Protein 1UI0 (pdb70)

Foldseek 3Di:
DLVVLLVVQQPDPQDPLVVPAQTFQQKAADLQAQEEEEEFEDDDVCSVPSHPLPPPLSVVVCVLCVLLVHDRRRYIYYYLAGGQDPPNDGDDPVRSVRRCVSHVVVSCVRNVHQEYEYEDQVSVCVQVVHRDDLVVQALDWDDHPNHIYHYAYRSVVCVVFVDPDPPGSVNSSSVSSNVVSVVSVVDDDDDD

Radius of gyration: 15.54 Å; Cα contacts (8 Å, |Δi|>4): 348; chains: 1; bounding box: 42×43×30 Å

CATH classification: 3.40.470.10

GO terms:
  GO:0051539 4 iron, 4 sulfur cluster binding (F, IDA)
  GO:0004844 uracil DNA N-glycosylase activity (F, IDA)
  GO:0006281 DNA repair (P, IDA)
  GO:0004844 uracil DNA N-glycosylase activity (F, EXP)

Secondary structure (DSSP, 8-state):
-HHHHHHHHTT--SSGGGTT-SS----EE-TT-SEEEEES---HHHHHHS-SS-SHHHHHHHHHHHHHT--GGGSEEEES-SS--GGGPPPPHHHHHHHIIIIIHHHHHHH--SEEEEBSHHHHHHHHTS---HHHHTT--EEETTEEE--B--HHHHHHS---STT-HHHHHHHHHHHHHHHHHHPPPP--

B-factor: mean 11.17, std 7.44, range [2.51, 40.13]

Sequence (192 aa):
TLELLQAQAQNCTACRLMEGRTRVVFGEGNPDAKLMIVGEGPGEEEDKTGRPFVGKAGQLLNRILEAAGIPREEVYITNIVKCRPPQNRAPLPDEAKICTDKWLLKQIELIAPQIIVPLGAVAAEFFLGEKVSITKVRGKWYEWHGIKVFPMFHPAYLLRNPSRAPGSPKHLTWLDIQEVKRALDALPPKER

Solvent-accessible surface area: 9704 Å² total; per-residue (Å²): 120,22,119,103,16,56,53,88,0,60,120,20,92,42,27,112,6,65,137,66,51,96,109,5,0,4,8,46,38,46,84,58,0,66,2,0,2,0,0,45,22,4,19,113,68,14,12,127,50,16,111,0,12,22,15,169,21,0,93,16,4,45,168,18,2,132,58,13,42,3,48,42,126,102,3,3,1,0,3,1,1,3,12,47,3,80,162,82,74,46,13,75,115,61,0,19,134,63,13,2,64,89,14,0,68,94,0,8,138,85,0,51,5,32,0,0,3,0,4,8,42,40,0,0,76,55,3,31,69,116,169,31,53,29,74,153,14,32,24,98,90,76,129,31,145,65,24,102,0,2,0,3,8,35,1,26,63,2,71,165,60,71,57,203,54,126,43,9,20,57,72,44,3,103,86,5,4,80,50,0,58,131,9,29,100,73,27,81,118,22,182,213

Organism: Thermus thermophilus (strain ATCC 27634 / DSM 579 / HB8) (NCBI:txid300852)

InterPro domains:
  IPR005122 Uracil-DNA glycosylase-like [PF03167] (27-177)
  IPR005122 Uracil-DNA glycosylase-like [SM00986] (27-179)
  IPR005273 Uracil-DNA glycosylase family 4 [TIGR00758] (13-167)
  IPR036895 Uracil-DNA glycosylase-like domain superfamily [G3DSA:3.40.470.10] (1-205)
  IPR036895 Uracil-DNA glycosylase-like domain superfamily [SSF52141] (3-186)
  IPR051536 Uracil-DNA glycosylase family, Type-4/5 [PTHR33693] (2-186)

Structure (mmCIF, N/CA/C/O backbone):
data_1UI0
#
_entry.id   1UI0
#
_cell.length_a   45.429
_cell.length_b   59.512
_cell.length_c   80.971
_cell.angle_alpha   90.00
_cell.angle_beta   90.00
_cell.angle_gamma   90.00
#
_symmetry.space_group_name_H-M   'P 21 21 21'
#
loop_
_entity.id
_entity.type
_entity.pdbx_description
1 polymer 'Uracil-DNA Glycosylase'
2 non-polymer 'SULFATE ION'
3 non-polymer 'IRON/SULFUR CLUSTER'
4 non-polymer URACIL
5 water water
#
loop_
_atom_site.group_PDB
_atom_site.id
_atom_site.type_symbol
_atom_site.label_atom_id
_atom_site.label_alt_id
_atom_site.label_comp_id
_atom_site.label_asym_id
_atom_site.label_entity_id
_atom_site.label_seq_id
_atom_site.pdbx_PDB_ins_code
_atom_site.Cartn_x
_atom_site.Cartn_y
_atom_site.Cartn_z
_atom_site.occupancy
_atom_site.B_iso_or_equiv
_atom_site.auth_seq_id
_atom_site.auth_comp_id
_atom_site.auth_asym_id
_atom_site.auth_atom_id
_atom_site.pdbx_PDB_model_num
ATOM 1 N N . THR A 1 2 ? 12.122 -12.506 18.768 1.00 15.71 2 THR A N 1
ATOM 2 C CA . THR A 1 2 ? 11.712 -11.193 19.347 1.00 14.05 2 THR A CA 1
ATOM 3 C C . THR A 1 2 ? 12.666 -10.095 18.894 1.00 13.36 2 THR A C 1
ATOM 4 O O . THR A 1 2 ? 13.762 -10.375 18.404 1.00 12.68 2 THR A O 1
ATOM 8 N N . LEU A 1 3 ? 12.252 -8.846 19.085 1.00 12.61 3 LEU A N 1
ATOM 9 C CA . LEU A 1 3 ? 13.076 -7.707 18.705 1.00 10.60 3 LEU A CA 1
ATOM 10 C C . LEU A 1 3 ? 14.337 -7.658 19.565 1.00 9.97 3 LEU A C 1
ATOM 11 O O . LEU A 1 3 ? 15.413 -7.319 19.075 1.00 8.79 3 LEU A O 1
ATOM 16 N N . GLU A 1 4 ? 14.208 -8.029 20.839 1.00 9.19 4 GLU A N 1
ATOM 17 C CA . GLU A 1 4 ? 15.353 -8.026 21.745 1.00 9.21 4 GLU A CA 1
ATOM 18 C C . GLU A 1 4 ? 16.397 -9.074 21.371 1.00 7.36 4 GLU A C 1
ATOM 19 O O . GLU A 1 4 ? 17.594 -8.824 21.495 1.00 6.68 4 GLU A O 1
ATOM 25 N N . LEU A 1 5 ? 15.953 -10.241 20.903 1.00 6.87 5 LEU A N 1
ATOM 26 C CA . LEU A 1 5 ? 16.900 -11.273 20.490 1.00 7.13 5 LEU A CA 1
ATOM 27 C C . LEU A 1 5 ? 17.586 -10.815 19.206 1.00 6.49 5 LEU A C 1
ATOM 28 O O . LEU A 1 5 ? 18.798 -10.962 19.056 1.00 5.53 5 LEU A O 1
ATOM 33 N N . LEU A 1 6 ? 16.805 -10.244 18.292 1.00 7.49 6 LEU A N 1
ATOM 34 C CA . LEU A 1 6 ? 17.333 -9.746 17.025 1.00 6.62 6 LEU A CA 1
ATOM 35 C C . LEU A 1 6 ? 18.411 -8.694 17.299 1.00 5.64 6 LEU A C 1
ATOM 36 O O . LEU A 1 6 ? 19.485 -8.722 16.698 1.00 5.38 6 LEU A O 1
ATOM 41 N N . GLN A 1 7 ? 18.133 -7.799 18.246 1.00 5.05 7 GLN A N 1
ATOM 42 C CA . GLN A 1 7 ? 19.076 -6.752 18.629 1.00 5.86 7 GLN A CA 1
ATOM 43 C C . GLN A 1 7 ? 20.367 -7.355 19.182 1.00 5.40 7 GLN A C 1
ATOM 44 O O . GLN A 1 7 ? 21.465 -6.891 18.871 1.00 6.23 7 GLN A O 1
ATOM 50 N N . ALA A 1 8 ? 20.223 -8.378 20.018 1.00 4.34 8 ALA A N 1
ATOM 51 C CA . ALA A 1 8 ? 21.372 -9.053 20.614 1.00 4.00 8 ALA A CA 1
ATOM 52 C C . ALA A 1 8 ? 22.226 -9.743 19.553 1.00 4.11 8 ALA A C 1
ATOM 53 O O . ALA A 1 8 ? 23.456 -9.683 19.600 1.00 4.81 8 ALA A O 1
ATOM 55 N N . GLN A 1 9 ? 21.569 -10.397 18.601 1.00 4.37 9 GLN A N 1
ATOM 56 C CA . GLN A 1 9 ? 22.260 -11.088 17.517 1.00 4.29 9 GLN A CA 1
ATOM 57 C C . GLN A 1 9 ? 23.018 -10.107 16.626 1.00 5.01 9 GLN A C 1
ATOM 58 O O . GLN A 1 9 ? 24.135 -10.388 16.196 1.00 5.91 9 GLN A O 1
ATOM 64 N N . ALA A 1 10 ? 22.413 -8.950 16.371 1.00 4.64 10 ALA A N 1
ATOM 65 C CA . ALA A 1 10 ? 23.025 -7.939 15.515 1.00 4.26 10 ALA A CA 1
ATOM 66 C C . ALA A 1 10 ? 24.369 -7.433 16.025 1.00 4.14 10 ALA A C 1
ATOM 67 O O . ALA A 1 10 ? 25.213 -7.007 15.237 1.00 5.93 10 ALA A O 1
ATOM 69 N N . GLN A 1 11 ? 24.574 -7.497 17.339 1.00 4.83 11 GLN A N 1
ATOM 70 C CA . GLN A 1 11 ? 25.825 -7.040 17.939 1.00 4.23 11 GLN A CA 1
ATOM 71 C C . GLN A 1 11 ? 27.023 -7.850 17.454 1.00 5.26 11 GLN A C 1
ATOM 72 O O . GLN A 1 11 ? 28.159 -7.380 17.505 1.00 6.92 11 GLN A O 1
ATOM 78 N N . ASN A 1 12 ? 26.757 -9.061 16.971 1.00 4.34 12 ASN A N 1
ATOM 79 C CA . ASN A 1 12 ? 27.805 -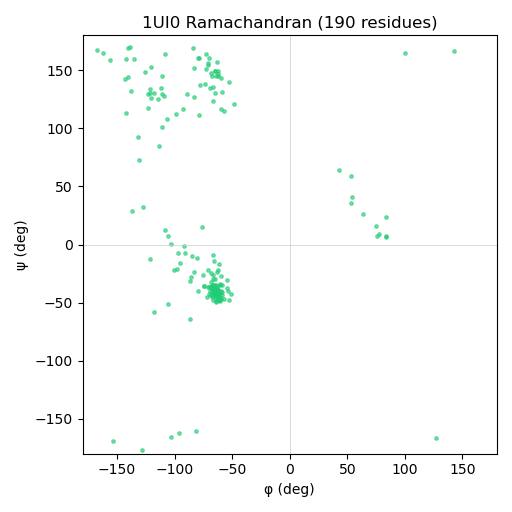9.957 16.492 1.00 6.31 12 ASN A CA 1
ATOM 80 C C . ASN A 1 12 ? 27.823 -10.123 14.979 1.00 6.26 12 ASN A C 1
ATOM 81 O O . ASN A 1 12 ? 28.514 -10.997 14.456 1.00 7.99 12 ASN A O 1
ATOM 86 N N . CYS A 1 13 ? 27.091 -9.267 14.274 1.00 5.29 13 CYS A N 1
ATOM 87 C CA . CYS A 1 13 ? 27.023 -9.359 12.821 1.00 5.74 13 CYS A CA 1
ATOM 88 C C . CYS A 1 13 ? 28.340 -9.057 12.114 1.00 6.24 13 CYS A C 1
ATOM 89 O O . CYS A 1 13 ? 29.045 -8.113 12.463 1.00 6.45 13 CYS A O 1
ATOM 92 N N . THR A 1 14 ? 28.667 -9.890 11.130 1.00 7.97 14 THR A N 1
ATOM 93 C CA . THR A 1 14 ? 29.884 -9.736 10.332 1.00 9.10 14 THR A CA 1
ATOM 94 C C . THR A 1 14 ? 29.514 -9.989 8.867 1.00 8.61 14 THR A C 1
ATOM 95 O O . THR A 1 14 ? 30.353 -10.398 8.059 1.00 11.13 14 THR A O 1
ATOM 99 N N . ALA A 1 15 ? 28.260 -9.697 8.529 1.00 7.82 15 ALA A N 1
ATOM 100 C CA . ALA A 1 15 ? 27.731 -9.924 7.185 1.00 8.25 15 ALA A CA 1
ATOM 101 C C . ALA A 1 15 ? 28.270 -9.061 6.045 1.00 7.80 15 ALA A C 1
ATOM 102 O O . ALA A 1 15 ? 28.179 -9.461 4.884 1.00 8.92 15 ALA A O 1
ATOM 104 N N . CYS A 1 16 ? 28.782 -7.871 6.351 1.00 6.64 16 CYS A N 1
ATOM 105 C CA . CYS A 1 16 ? 29.338 -7.014 5.301 1.00 5.63 16 CYS A CA 1
ATOM 106 C C . CYS A 1 16 ? 30.631 -6.336 5.750 1.00 7.09 16 CYS A C 1
ATOM 107 O O . CYS A 1 16 ? 30.995 -6.390 6.924 1.00 7.12 16 CYS A O 1
ATOM 110 N N . ARG A 1 17 ? 31.324 -5.700 4.809 1.00 7.26 17 ARG A N 1
ATOM 111 C CA . ARG A 1 17 ? 32.602 -5.047 5.098 1.00 7.26 17 ARG A CA 1
ATOM 112 C C . ARG A 1 17 ? 32.563 -3.918 6.125 1.00 6.77 17 ARG A C 1
ATOM 113 O O . ARG A 1 17 ? 33.604 -3.524 6.652 1.00 8.85 17 ARG A O 1
ATOM 121 N N . LEU A 1 18 ? 31.375 -3.391 6.407 1.00 6.66 18 LEU A N 1
ATOM 122 C CA . LEU A 1 18 ? 31.250 -2.307 7.378 1.00 6.60 18 LEU A CA 1
ATOM 123 C C . LEU A 1 18 ? 31.609 -2.746 8.800 1.00 7.57 18 LEU A C 1
ATOM 124 O O . LEU A 1 18 ? 31.846 -1.910 9.674 1.00 7.76 18 LEU A O 1
ATOM 129 N N . MET A 1 19 ? 31.688 -4.056 9.018 1.00 8.84 19 MET A N 1
ATOM 130 C CA . MET A 1 19 ? 32.043 -4.592 10.330 1.00 9.26 19 MET A CA 1
ATOM 131 C C . MET A 1 19 ? 33.515 -4.350 10.654 1.00 9.92 19 MET A C 1
ATOM 132 O O . MET A 1 19 ? 33.906 -4.326 11.820 1.00 11.41 19 MET A O 1
ATOM 137 N N . GLU A 1 20 ? 34.318 -4.144 9.614 1.00 11.51 20 GLU A N 1
ATOM 138 C CA . GLU A 1 20 ? 35.754 -3.942 9.763 1.00 12.71 20 GLU A CA 1
ATOM 139 C C . GLU A 1 20 ? 36.200 -2.707 10.544 1.00 14.06 20 GLU A C 1
ATOM 140 O O . GLU A 1 20 ? 37.094 -2.800 11.387 1.00 16.40 20 GLU A O 1
ATOM 146 N N . GLY A 1 21 ? 35.570 -1.564 10.291 1.00 13.39 21 GLY A N 1
ATOM 147 C CA . GLY A 1 21 ? 35.970 -0.349 10.983 1.00 14.09 21 GLY A CA 1
ATOM 148 C C . GLY A 1 21 ? 35.065 0.169 12.086 1.00 13.18 21 GLY A C 1
ATOM 149 O O . GLY A 1 21 ? 35.318 1.241 12.632 1.00 14.64 21 GLY A O 1
ATOM 150 N N . ARG A 1 22 ? 34.043 -0.599 12.452 1.00 11.19 22 ARG A N 1
ATOM 151 C CA . ARG A 1 22 ? 33.107 -0.172 13.489 1.00 10.00 22 ARG A CA 1
ATOM 152 C C . ARG A 1 22 ? 33.617 -0.352 14.915 1.00 9.32 22 ARG A C 1
ATOM 153 O O . ARG A 1 22 ? 34.551 -1.117 15.171 1.00 10.13 22 ARG A O 1
ATOM 161 N N . THR A 1 23 ? 32.991 0.374 15.837 1.00 8.47 23 THR A N 1
ATOM 162 C CA . THR A 1 23 ? 33.301 0.275 17.258 1.00 8.41 23 THR A CA 1
ATOM 163 C C . THR A 1 23 ? 32.129 -0.500 17.853 1.00 9.20 23 THR A C 1
ATOM 164 O O . THR A 1 23 ? 32.313 -1.518 18.522 1.00 11.70 23 THR A O 1
ATOM 168 N N . ARG A 1 24 ? 30.918 -0.036 17.556 1.00 8.46 24 ARG A N 1
ATOM 169 C CA . ARG A 1 24 ? 29.707 -0.679 18.043 1.00 8.47 24 ARG A CA 1
ATOM 170 C C . ARG A 1 24 ? 28.618 -0.703 16.983 1.00 6.64 24 ARG A C 1
ATOM 171 O O . ARG A 1 24 ? 28.498 0.223 16.179 1.00 7.05 24 ARG A O 1
ATOM 179 N N . VAL A 1 25 ? 27.850 -1.787 16.970 1.00 5.64 25 VAL A N 1
ATOM 180 C CA . VAL A 1 25 ? 26.729 -1.937 16.053 1.00 5.39 25 VAL A CA 1
ATOM 181 C C . VAL A 1 25 ? 25.629 -1.011 16.575 1.00 4.65 25 VAL A C 1
ATOM 182 O O . VAL A 1 25 ? 25.440 -0.886 17.788 1.00 5.90 25 VAL A O 1
ATOM 186 N N . VAL A 1 26 ? 24.967 -0.305 15.663 1.00 3.24 26 VAL A N 1
ATOM 187 C CA . VAL A 1 26 ? 23.883 0.610 16.019 1.00 3.37 26 VAL A CA 1
ATOM 188 C C . VAL A 1 26 ? 22.600 0.024 15.421 1.00 3.75 26 VAL A C 1
ATOM 189 O O . VAL A 1 26 ? 22.177 0.375 14.318 1.00 4.69 26 VAL A O 1
ATOM 193 N N . PHE A 1 27 ? 21.993 -0.890 16.170 1.00 3.16 27 PHE A N 1
ATOM 194 C CA . PHE A 1 27 ? 20.795 -1.598 15.734 1.00 4.05 27 PHE A CA 1
ATOM 195 C C . PHE A 1 27 ? 19.548 -0.740 15.576 1.00 4.50 27 PHE A C 1
ATOM 196 O O . PHE A 1 27 ? 18.847 -0.825 14.565 1.00 5.33 27 PHE A O 1
ATOM 204 N N . GLY A 1 28 ? 19.277 0.073 16.589 1.00 4.12 28 GLY A N 1
ATOM 205 C CA . GLY A 1 28 ? 18.101 0.921 16.587 1.00 5.17 28 GLY A CA 1
ATOM 206 C C . GLY A 1 28 ? 17.556 0.983 17.999 1.00 5.52 28 GLY A C 1
ATOM 207 O O . GLY A 1 28 ? 17.934 0.173 18.852 1.00 6.05 28 GLY A O 1
ATOM 208 N N . GLU A 1 29 ? 16.658 1.926 18.258 1.00 5.39 29 GLU A N 1
ATOM 209 C CA . GLU A 1 29 ? 16.095 2.058 19.594 1.00 6.47 29 GLU A CA 1
ATOM 210 C C . GLU A 1 29 ? 14.739 2.736 19.600 1.00 6.83 29 GLU A C 1
ATOM 211 O O . GLU A 1 29 ? 14.384 3.463 18.669 1.00 6.69 29 GLU A O 1
ATOM 217 N N . GLY A 1 30 ? 13.990 2.495 20.670 1.00 6.50 30 GLY A N 1
ATOM 218 C CA . GLY A 1 30 ? 12.682 3.097 20.808 1.00 5.90 30 GLY A CA 1
ATOM 219 C C . GLY A 1 30 ? 11.563 2.119 21.087 1.00 7.66 30 GLY A C 1
ATOM 220 O O . GLY A 1 30 ? 11.789 0.955 21.416 1.00 7.90 30 GLY A O 1
ATOM 221 N N . ASN A 1 31 ? 10.344 2.618 20.937 1.00 7.27 31 ASN A N 1
ATOM 222 C CA . ASN A 1 31 ? 9.117 1.861 21.160 1.00 7.96 31 ASN A CA 1
ATOM 223 C C . ASN A 1 31 ? 9.034 0.641 20.235 1.00 7.39 31 ASN A C 1
ATOM 224 O O . ASN A 1 31 ? 8.976 0.781 19.015 1.00 8.06 31 ASN A O 1
ATOM 229 N N . PRO A 1 32 ? 9.027 -0.577 20.812 1.00 7.78 32 PRO A N 1
ATOM 230 C CA . PRO A 1 32 ? 8.949 -1.813 20.021 1.00 8.05 32 PRO A CA 1
ATOM 231 C C . PRO A 1 32 ? 7.617 -2.005 19.294 1.00 8.46 32 PRO A C 1
ATOM 232 O O . PRO A 1 32 ? 7.472 -2.922 18.488 1.00 9.27 32 PRO A O 1
ATOM 236 N N . ASP A 1 33 ? 6.644 -1.155 19.608 1.00 9.25 33 ASP A N 1
ATOM 237 C CA . ASP A 1 33 ? 5.334 -1.211 18.966 1.00 10.54 33 ASP A CA 1
ATOM 238 C C . ASP A 1 33 ? 4.991 0.175 18.429 1.00 10.57 33 ASP A C 1
ATOM 239 O O . ASP A 1 33 ? 3.826 0.567 18.363 1.00 10.85 33 ASP A O 1
ATOM 244 N N . ALA A 1 34 ? 6.023 0.904 18.015 1.00 8.72 34 ALA A N 1
ATOM 245 C CA . ALA A 1 34 ? 5.859 2.250 17.485 1.00 8.60 34 ALA A CA 1
ATOM 246 C C . ALA A 1 34 ? 4.972 2.305 16.247 1.00 7.28 34 ALA A C 1
ATOM 247 O O . ALA A 1 34 ? 4.974 1.391 15.420 1.00 7.10 34 ALA A O 1
ATOM 249 N N . LYS A 1 35 ? 4.179 3.367 16.154 1.00 7.84 35 LYS A N 1
ATOM 250 C CA . LYS A 1 35 ? 3.319 3.577 14.998 1.00 7.50 35 LYS A CA 1
ATOM 251 C C . LYS A 1 35 ? 4.170 4.287 13.944 1.00 6.80 35 LYS A C 1
ATOM 252 O O . LYS A 1 35 ? 3.968 4.109 12.745 1.00 7.09 35 LYS A O 1
ATOM 258 N N . LEU A 1 36 ? 5.159 5.045 14.414 1.00 6.76 36 LEU A N 1
ATOM 259 C CA . LEU A 1 36 ? 6.073 5.784 13.549 1.00 6.92 36 LEU A CA 1
ATOM 260 C C . LEU A 1 36 ? 7.505 5.266 13.655 1.00 6.47 36 LEU A C 1
ATOM 261 O O . LEU A 1 36 ? 8.064 5.174 14.751 1.00 7.13 36 LEU A O 1
ATOM 266 N N . MET A 1 37 ? 8.081 4.906 12.512 1.00 5.06 37 MET A N 1
ATOM 267 C CA . MET A 1 37 ? 9.460 4.442 12.461 1.00 5.26 37 MET A CA 1
ATOM 268 C C . MET A 1 37 ? 10.248 5.414 11.600 1.00 4.50 37 MET A C 1
ATOM 269 O O . MET A 1 37 ? 9.819 5.769 10.501 1.00 5.73 37 MET A O 1
ATOM 274 N N . ILE A 1 38 ? 11.387 5.857 12.122 1.00 4.03 38 ILE A N 1
ATOM 275 C CA . ILE A 1 38 ? 12.263 6.780 11.413 1.00 2.94 38 ILE A CA 1
ATOM 276 C C . ILE A 1 38 ? 13.511 6.008 10.995 1.00 2.65 38 ILE A C 1
ATOM 277 O O . ILE A 1 38 ? 14.136 5.342 11.818 1.00 4.00 38 ILE A O 1
ATOM 282 N N . VAL A 1 39 ? 13.849 6.073 9.709 1.00 2.51 39 VAL A N 1
ATOM 283 C CA . VAL A 1 39 ? 15.015 5.364 9.187 1.00 2.58 39 VAL A CA 1
ATOM 284 C C . VAL A 1 39 ? 15.996 6.305 8.499 1.00 3.57 39 VAL A C 1
ATOM 285 O O . VAL A 1 39 ? 15.659 6.947 7.501 1.00 3.89 39 VAL A O 1
ATOM 289 N N . GLY A 1 40 ? 17.207 6.377 9.045 1.00 3.20 40 GLY A N 1
ATOM 290 C CA . GLY A 1 40 ? 18.246 7.216 8.477 1.00 3.78 40 GLY A CA 1
ATOM 291 C C . GLY A 1 40 ? 19.161 6.425 7.560 1.00 3.49 40 GLY A C 1
ATOM 292 O O . GLY A 1 40 ? 18.825 5.317 7.130 1.00 3.52 40 GLY A O 1
ATOM 293 N N . GLU A 1 41 ? 20.337 6.982 7.291 1.00 3.12 41 GLU A N 1
ATOM 294 C CA . GLU A 1 41 ? 21.310 6.359 6.400 1.00 3.13 41 GLU A CA 1
ATOM 295 C C . GLU A 1 41 ? 22.229 5.358 7.098 1.00 4.46 41 GLU A C 1
ATOM 296 O O . GLU A 1 41 ? 22.224 4.167 6.782 1.00 5.25 41 GLU A O 1
ATOM 302 N N . GLY A 1 42 ? 23.037 5.860 8.026 1.00 3.76 42 GLY A N 1
ATOM 303 C CA . GLY A 1 42 ? 23.963 5.012 8.752 1.00 4.40 42 GLY A CA 1
ATOM 304 C C . GLY A 1 42 ? 24.528 5.755 9.943 1.00 4.81 42 GLY A C 1
ATOM 305 O O . GLY A 1 42 ? 24.374 6.969 10.040 1.00 5.36 42 GLY A O 1
ATOM 306 N N . PRO A 1 43 ? 25.200 5.056 10.868 1.00 4.77 43 PRO A N 1
ATOM 307 C CA . PRO A 1 43 ? 25.769 5.718 12.046 1.00 4.64 43 PRO A CA 1
ATOM 308 C C . PRO A 1 43 ? 26.882 6.712 11.744 1.00 5.70 43 PRO A C 1
ATOM 309 O O . PRO A 1 43 ? 27.626 6.564 10.771 1.00 6.18 43 PRO A O 1
ATOM 313 N N . GLY A 1 44 ? 26.964 7.732 12.592 1.00 5.53 44 GLY A N 1
ATOM 314 C CA . GLY A 1 44 ? 28.015 8.726 12.500 1.00 6.71 44 GLY A CA 1
ATOM 315 C C . GLY A 1 44 ? 29.001 8.388 13.609 1.00 6.19 44 GLY A C 1
ATOM 316 O O . GLY A 1 44 ? 28.908 7.319 14.221 1.00 4.80 44 GLY A O 1
ATOM 317 N N . GLU A 1 45 ? 29.897 9.316 13.930 1.00 5.97 45 GLU A N 1
ATOM 318 C CA . GLU A 1 45 ? 30.906 9.081 14.959 1.00 7.76 45 GLU A CA 1
ATOM 319 C C . GLU A 1 45 ? 30.357 8.828 16.366 1.00 6.93 45 GLU A C 1
ATOM 320 O O . GLU A 1 45 ? 30.774 7.878 17.033 1.00 7.29 45 GLU A O 1
ATOM 326 N N . GLU A 1 46 ? 29.421 9.662 16.814 1.00 6.31 46 GLU A N 1
ATOM 327 C CA . GLU A 1 46 ? 28.854 9.508 18.153 1.00 5.95 46 GLU A CA 1
ATOM 328 C C . GLU A 1 46 ? 27.996 8.253 18.277 1.00 5.05 46 GLU A C 1
ATOM 329 O O . GLU A 1 46 ? 27.934 7.638 19.345 1.00 5.45 46 GLU A O 1
ATOM 335 N N . GLU A 1 47 ? 27.339 7.875 17.184 1.00 4.78 47 GLU A N 1
ATOM 336 C CA . GLU A 1 47 ? 26.506 6.678 17.176 1.00 4.17 47 GLU A CA 1
ATOM 337 C C . GLU A 1 47 ? 27.404 5.450 17.300 1.00 4.30 47 GLU A C 1
ATOM 338 O O . GLU A 1 47 ? 27.122 4.532 18.065 1.00 4.70 47 GLU A O 1
ATOM 344 N N . ASP A 1 48 ? 28.501 5.460 16.551 1.00 4.15 48 ASP A N 1
ATOM 345 C CA . ASP A 1 48 ? 29.465 4.367 16.552 1.00 5.22 48 ASP A CA 1
ATOM 346 C C . ASP A 1 48 ? 30.079 4.152 17.938 1.00 7.04 48 ASP A C 1
ATOM 347 O O . ASP A 1 48 ? 30.343 3.018 18.341 1.00 6.94 48 ASP A O 1
ATOM 352 N N . LYS A 1 49 ? 30.274 5.248 18.667 1.00 7.49 49 LYS A N 1
ATOM 353 C CA . LYS A 1 49 ? 30.855 5.216 20.006 1.00 9.70 49 LYS A CA 1
ATOM 354 C C . LYS A 1 49 ? 29.888 4.702 21.076 1.00 8.71 49 LYS A C 1
ATOM 355 O O . LYS A 1 49 ? 30.290 3.985 21.999 1.00 10.30 49 LYS A O 1
ATOM 361 N N . THR A 1 50 ? 28.610 5.040 20.924 1.00 7.72 50 THR A N 1
ATOM 362 C CA . THR A 1 50 ? 27.579 4.679 21.898 1.00 7.41 50 THR A CA 1
ATOM 363 C C . THR A 1 50 ? 26.680 3.490 21.575 1.00 5.77 50 THR A C 1
ATOM 364 O O . THR A 1 50 ? 26.066 2.914 22.479 1.00 8.19 50 THR A O 1
ATOM 368 N N . GLY A 1 51 ? 26.576 3.144 20.296 1.00 6.00 51 GLY A N 1
ATOM 369 C CA . GLY A 1 51 ? 25.708 2.053 19.889 1.00 5.48 51 GLY A CA 1
ATOM 370 C C . GLY A 1 51 ? 24.265 2.511 19.718 1.00 5.03 51 GLY A C 1
ATOM 371 O O . GLY A 1 51 ? 23.376 1.693 19.469 1.00 5.67 51 GLY A O 1
ATOM 372 N N . ARG A 1 52 ? 24.038 3.820 19.830 1.00 5.48 52 ARG A N 1
ATOM 373 C CA . ARG A 1 52 ? 22.705 4.414 19.709 1.00 4.62 52 ARG A CA 1
ATOM 374 C C . ARG A 1 52 ? 22.567 5.251 18.443 1.00 4.14 52 ARG A C 1
ATOM 375 O O . ARG A 1 52 ? 23.517 5.908 18.022 1.00 4.61 52 ARG A O 1
ATOM 383 N N . PRO A 1 53 ? 21.374 5.245 17.823 1.00 3.65 53 PRO A N 1
ATOM 384 C CA . PRO A 1 53 ? 21.172 6.033 16.604 1.00 3.89 53 PRO A CA 1
ATOM 385 C C . PRO A 1 53 ? 20.853 7.489 16.914 1.00 3.99 53 PRO A C 1
ATOM 386 O O . PRO A 1 53 ? 20.326 7.807 17.982 1.00 4.76 53 PRO A O 1
ATOM 390 N N . PHE A 1 54 ? 21.212 8.364 15.980 1.00 4.06 54 PHE A N 1
ATOM 391 C CA . PHE A 1 54 ? 20.949 9.794 16.084 1.00 3.99 54 PHE A CA 1
ATOM 392 C C . PHE A 1 54 ? 21.197 10.435 17.452 1.00 4.14 54 PHE A C 1
ATOM 393 O O . PHE A 1 54 ? 20.270 10.921 18.108 1.00 5.21 54 PHE A O 1
ATOM 401 N N . VAL A 1 55 ? 22.460 10.419 17.873 1.00 4.12 55 VAL A N 1
ATOM 402 C CA . VAL A 1 55 ? 22.873 11.017 19.142 1.00 5.13 55 VAL A CA 1
ATOM 403 C C . VAL A 1 55 ? 23.930 12.105 18.940 1.00 4.68 55 VAL A C 1
ATOM 404 O O . VAL A 1 55 ? 24.225 12.866 19.863 1.00 4.94 55 VAL A O 1
ATOM 408 N N . GLY A 1 56 ? 24.499 12.169 17.737 1.00 4.38 56 GLY A N 1
ATOM 409 C CA . GLY A 1 56 ? 25.484 13.193 17.425 1.00 4.49 56 GLY A CA 1
ATOM 410 C C . GLY A 1 56 ? 24.785 14.496 17.064 1.00 3.99 56 GLY A C 1
ATOM 411 O O . GLY A 1 56 ? 23.604 14.670 17.364 1.00 4.84 56 GLY A O 1
ATOM 412 N N . LYS A 1 57 ? 25.487 15.397 16.380 1.00 4.68 57 LYS A N 1
ATOM 413 C CA . LYS A 1 57 ? 24.908 16.686 15.999 1.00 4.71 57 LYS A CA 1
ATOM 414 C C . LYS A 1 57 ? 23.628 16.580 15.173 1.00 3.40 57 LYS A C 1
ATOM 415 O O . LYS A 1 57 ? 22.639 17.253 15.472 1.00 4.87 57 LYS A O 1
ATOM 421 N N . ALA A 1 58 ? 23.631 15.726 14.152 1.00 4.12 58 ALA A N 1
ATOM 422 C CA . ALA A 1 58 ? 22.438 15.545 13.325 1.00 4.58 58 ALA A CA 1
ATOM 423 C C . ALA A 1 58 ? 21.306 14.977 14.183 1.00 3.97 58 ALA A C 1
ATOM 424 O O . ALA A 1 58 ? 20.144 15.355 14.032 1.00 4.69 58 ALA A O 1
ATOM 426 N N . GLY A 1 59 ? 21.665 14.092 15.110 1.00 4.12 59 GLY A N 1
ATOM 427 C CA . GLY A 1 59 ? 20.684 13.496 15.997 1.00 4.63 59 GLY A CA 1
ATOM 428 C C . GLY A 1 59 ? 20.055 14.505 16.940 1.00 3.40 59 GLY A C 1
ATOM 429 O O . GLY A 1 59 ? 18.859 14.434 17.224 1.00 4.34 59 GLY A O 1
ATOM 430 N N . GLN A 1 60 ? 20.860 15.441 17.434 1.00 3.53 60 GLN A N 1
ATOM 431 C CA . GLN A 1 60 ? 20.356 16.468 18.336 1.00 3.43 60 GLN A CA 1
ATOM 432 C C . GLN A 1 60 ? 19.366 17.361 17.597 1.00 3.86 60 GLN A C 1
ATOM 433 O O . GLN A 1 60 ? 18.380 17.818 18.179 1.00 4.58 60 GLN A O 1
ATOM 439 N N . LEU A 1 61 ? 19.622 17.600 16.313 1.00 4.84 61 LEU A N 1
ATOM 440 C CA . LEU A 1 61 ? 18.713 18.408 15.511 1.00 4.07 61 LEU A CA 1
ATOM 441 C C . LEU A 1 61 ? 17.415 17.622 15.318 1.00 5.51 61 LEU A C 1
ATOM 442 O O . LEU A 1 61 ? 16.327 18.191 15.391 1.00 4.49 61 LEU A O 1
ATOM 447 N N . LEU A 1 62 ? 17.528 16.311 15.095 1.00 4.37 62 LEU A N 1
ATOM 448 C CA . LEU A 1 62 ? 16.342 15.473 14.931 1.00 4.45 62 LEU A CA 1
ATOM 449 C C . LEU A 1 62 ? 15.490 15.550 16.197 1.00 5.18 62 LEU A C 1
ATOM 450 O O . LEU A 1 62 ? 14.264 15.626 16.123 1.00 5.55 62 LEU A O 1
ATOM 455 N N . ASN A 1 63 ? 16.147 15.561 17.357 1.00 4.74 63 ASN A N 1
ATOM 456 C CA . ASN A 1 63 ? 15.437 15.647 18.630 1.00 5.45 63 ASN A CA 1
ATOM 457 C C . ASN A 1 63 ? 14.657 16.949 18.739 1.00 5.82 63 ASN A C 1
ATOM 458 O O . ASN A 1 63 ? 13.531 16.958 19.235 1.00 6.81 63 ASN A O 1
ATOM 463 N N . ARG A 1 64 ? 15.253 18.041 18.261 1.00 5.79 64 ARG A N 1
ATOM 464 C CA . ARG A 1 64 ? 14.602 19.350 18.285 1.00 7.84 64 ARG A CA 1
ATOM 465 C C . ARG A 1 64 ? 13.379 19.331 17.375 1.00 7.80 64 ARG A C 1
ATOM 466 O O . ARG A 1 64 ? 12.326 19.866 17.720 1.00 8.50 64 ARG A O 1
ATOM 474 N N . ILE A 1 65 ? 13.535 18.709 16.208 1.00 6.96 65 ILE A N 1
ATOM 475 C CA . ILE A 1 65 ? 12.463 18.599 15.226 1.00 6.77 65 ILE A CA 1
ATOM 476 C C . ILE A 1 65 ? 11.277 17.813 15.798 1.00 6.86 65 ILE A C 1
ATOM 477 O O . ILE A 1 65 ? 10.130 18.260 15.716 1.00 7.15 65 ILE A O 1
ATOM 482 N N . LEU A 1 66 ? 11.562 16.673 16.423 1.00 5.80 66 LEU A N 1
ATOM 483 C CA . LEU A 1 66 ? 10.515 15.846 17.014 1.00 6.33 66 LEU A CA 1
ATOM 484 C C . LEU A 1 66 ? 9.818 16.551 18.177 1.00 7.66 66 LEU A C 1
ATOM 485 O O . LEU A 1 66 ? 8.590 16.544 18.262 1.00 7.85 66 LEU A O 1
ATOM 490 N N . GLU A 1 67 ? 10.604 17.172 19.056 1.00 8.52 67 GLU A N 1
ATOM 491 C CA . GLU A 1 67 ? 10.060 17.885 20.211 1.00 11.00 67 GLU A CA 1
ATOM 492 C C . GLU A 1 67 ? 9.122 19.005 19.767 1.00 11.02 67 GLU A C 1
ATOM 493 O O . GLU A 1 67 ? 8.020 19.149 20.301 1.00 12.62 67 GLU A O 1
ATOM 499 N N . ALA A 1 68 ? 9.565 19.793 18.792 1.00 10.71 68 ALA A N 1
ATOM 500 C CA . ALA A 1 68 ? 8.770 20.904 18.274 1.00 10.53 68 ALA A CA 1
ATOM 501 C C . ALA A 1 68 ? 7.446 20.433 17.677 1.00 10.89 68 ALA A C 1
ATOM 502 O O . ALA A 1 68 ? 6.434 21.131 17.765 1.00 12.15 68 ALA A O 1
ATOM 504 N N . ALA A 1 69 ? 7.457 19.245 17.075 1.00 9.16 69 ALA A N 1
ATOM 505 C CA . ALA A 1 69 ? 6.260 18.677 16.468 1.00 9.35 69 ALA A CA 1
ATOM 506 C C . ALA A 1 69 ? 5.338 18.020 17.495 1.00 9.13 69 ALA A C 1
ATOM 507 O O . ALA A 1 69 ? 4.198 17.671 17.179 1.00 10.15 69 ALA A O 1
ATOM 509 N N . GLY A 1 70 ? 5.839 17.845 18.715 1.00 9.06 70 GLY A N 1
ATOM 510 C CA . GLY A 1 70 ? 5.052 17.220 19.764 1.00 9.20 70 GLY A CA 1
ATOM 511 C C . GLY A 1 70 ? 5.110 15.704 19.708 1.00 9.43 70 GLY A C 1
ATOM 512 O O . GLY A 1 70 ? 4.204 15.018 20.185 1.00 10.65 70 GLY A O 1
ATOM 513 N N . ILE A 1 71 ? 6.177 15.180 19.112 1.00 9.37 71 ILE A N 1
ATOM 514 C CA . ILE A 1 71 ? 6.366 13.739 18.995 1.00 9.35 71 ILE A CA 1
ATOM 515 C C . ILE A 1 71 ? 7.460 13.287 19.958 1.00 8.82 71 ILE A C 1
ATOM 516 O O . ILE A 1 71 ? 8.633 13.589 19.753 1.00 9.38 71 ILE A O 1
ATOM 521 N N . PRO A 1 72 ? 7.084 12.591 21.045 1.00 9.99 72 PRO A N 1
ATOM 522 C CA . PRO A 1 72 ? 8.076 12.116 22.016 1.00 9.96 72 PRO A CA 1
ATOM 523 C C . PRO A 1 72 ? 8.969 11.047 21.390 1.00 8.31 72 PRO A C 1
ATOM 524 O O . PRO A 1 72 ? 8.482 10.035 20.879 1.00 8.59 72 PRO A O 1
ATOM 528 N N . ARG A 1 73 ? 10.276 11.291 21.410 1.00 7.94 73 ARG A N 1
ATOM 529 C CA . ARG A 1 73 ? 11.235 10.362 20.819 1.00 8.22 73 ARG A CA 1
ATOM 530 C C . ARG A 1 73 ? 11.134 8.924 21.330 1.00 8.46 73 ARG A C 1
ATOM 531 O O . ARG A 1 73 ? 11.280 7.978 20.556 1.00 7.95 73 ARG A O 1
ATOM 539 N N . GLU A 1 74 ? 10.863 8.758 22.622 1.00 9.26 74 GLU A N 1
ATOM 540 C CA . GLU A 1 74 ? 10.749 7.423 23.207 1.00 10.95 74 GLU A CA 1
ATOM 541 C C . GLU A 1 74 ? 9.594 6.608 22.617 1.00 10.71 74 GLU A C 1
ATOM 542 O O . GLU A 1 74 ? 9.614 5.377 22.664 1.00 11.65 74 GLU A O 1
ATOM 548 N N . GLU A 1 75 ? 8.597 7.293 22.062 1.00 9.92 75 GLU A N 1
ATOM 549 C CA . GLU A 1 75 ? 7.441 6.620 21.475 1.00 9.65 75 GLU A CA 1
ATOM 550 C C . GLU A 1 75 ? 7.630 6.169 20.030 1.00 8.36 75 GLU A C 1
ATOM 551 O O . GLU A 1 75 ? 6.800 5.435 19.494 1.00 8.13 75 GLU A O 1
ATOM 557 N N . VAL A 1 76 ? 8.713 6.607 19.398 1.00 7.39 76 VAL A N 1
ATOM 558 C CA . VAL A 1 76 ? 8.985 6.212 18.018 1.00 7.07 76 VAL A CA 1
ATOM 559 C C . VAL A 1 76 ? 10.158 5.239 17.985 1.00 5.85 76 VAL A C 1
ATOM 560 O O . VAL A 1 76 ? 10.851 5.066 18.988 1.00 6.95 76 VAL A O 1
ATOM 564 N N . TYR A 1 77 ? 10.324 4.543 16.866 1.00 4.07 77 TYR A N 1
ATOM 565 C CA . TYR A 1 77 ? 11.450 3.629 16.721 1.00 4.30 77 TYR A CA 1
ATOM 566 C C . TYR A 1 77 ? 12.376 4.247 15.687 1.00 4.65 77 TYR A C 1
ATOM 567 O O . TYR A 1 77 ? 11.941 4.646 14.602 1.00 5.78 77 TYR A O 1
ATOM 576 N N . ILE A 1 78 ? 13.653 4.346 16.041 1.00 3.56 78 ILE A N 1
ATOM 577 C CA . ILE A 1 78 ? 14.652 4.951 15.171 1.00 3.39 78 ILE A CA 1
ATOM 578 C C . ILE A 1 78 ? 15.783 3.989 14.830 1.00 3.79 78 ILE A C 1
ATOM 579 O O . ILE A 1 78 ? 16.344 3.337 15.708 1.00 4.16 78 ILE A O 1
ATOM 584 N N . THR A 1 79 ? 16.093 3.889 13.542 1.00 3.05 79 THR A N 1
ATOM 585 C CA . THR A 1 79 ? 17.178 3.037 13.071 1.00 4.11 79 THR A CA 1
ATOM 586 C C . THR A 1 79 ? 17.712 3.598 11.755 1.00 4.11 79 THR A C 1
ATOM 587 O O . THR A 1 79 ? 17.384 4.728 11.385 1.00 4.26 79 THR A O 1
ATOM 591 N N . ASN A 1 80 ? 18.555 2.830 11.071 1.00 2.90 80 ASN A N 1
ATOM 592 C CA . ASN A 1 80 ? 19.142 3.264 9.801 1.00 2.91 80 ASN A CA 1
ATOM 593 C C . ASN A 1 80 ? 19.221 2.107 8.809 1.00 3.63 80 ASN A C 1
ATOM 594 O O . ASN A 1 80 ? 19.018 0.948 9.177 1.00 3.69 80 ASN A O 1
ATOM 599 N N . ILE A 1 81 ? 19.529 2.437 7.555 1.00 3.45 81 ILE A N 1
ATOM 600 C 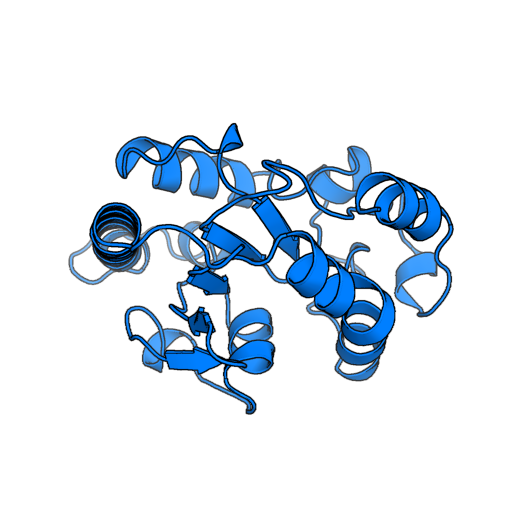CA . ILE A 1 81 ? 19.663 1.439 6.493 1.00 3.10 81 ILE A CA 1
ATOM 601 C C . ILE A 1 81 ? 20.786 0.454 6.844 1.00 4.42 81 ILE A C 1
ATOM 602 O O . ILE A 1 81 ? 20.651 -0.753 6.624 1.00 5.00 81 ILE A O 1
ATOM 607 N N . VAL A 1 82 ? 21.899 0.967 7.367 1.00 3.41 82 VAL A N 1
ATOM 608 C CA . VAL A 1 82 ? 22.989 0.093 7.812 1.00 3.84 82 VAL A CA 1
ATOM 609 C C . VAL A 1 82 ? 23.229 0.348 9.297 1.00 3.76 82 VAL A C 1
ATOM 610 O O . VAL A 1 82 ? 22.940 1.439 9.802 1.00 3.15 82 VAL A O 1
ATOM 614 N N . LYS A 1 83 ? 23.727 -0.666 10.002 1.00 3.44 83 LYS A N 1
ATOM 615 C CA . LYS A 1 83 ? 23.963 -0.545 11.441 1.00 4.09 83 LYS A CA 1
ATOM 616 C C . LYS A 1 83 ? 25.392 -0.202 11.839 1.00 4.27 83 LYS A C 1
ATOM 617 O O . LYS A 1 83 ? 25.650 0.087 13.008 1.00 4.02 83 LYS A O 1
ATOM 623 N N . CYS A 1 84 ? 26.308 -0.186 10.876 1.00 4.20 84 CYS A N 1
ATOM 624 C CA . CYS A 1 84 ? 27.708 0.082 11.179 1.00 4.34 84 CYS A CA 1
ATOM 625 C C . CYS A 1 84 ? 28.244 1.292 10.424 1.00 4.66 84 CYS A C 1
ATOM 626 O O . CYS A 1 84 ? 28.013 1.437 9.223 1.00 5.84 84 CYS A O 1
ATOM 629 N N . ARG A 1 85 ? 28.953 2.160 11.145 1.00 4.88 85 ARG A N 1
ATOM 630 C CA . ARG A 1 85 ? 29.505 3.387 10.571 1.00 4.66 85 ARG A CA 1
ATOM 631 C C . ARG A 1 85 ? 30.427 3.180 9.378 1.00 5.46 85 ARG A C 1
ATOM 632 O O . ARG A 1 85 ? 31.503 2.598 9.511 1.00 6.41 85 ARG A O 1
ATOM 640 N N . PRO A 1 86 ? 30.017 3.659 8.189 1.00 5.65 86 PRO A N 1
ATOM 641 C CA . PRO A 1 86 ? 30.885 3.486 7.022 1.00 7.37 86 PRO A CA 1
ATOM 642 C C . PRO A 1 86 ? 32.105 4.400 7.168 1.00 8.01 86 PRO A C 1
ATOM 643 O O . PRO A 1 86 ? 32.050 5.411 7.872 1.00 8.11 86 PRO A O 1
ATOM 647 N N . PRO A 1 87 ? 33.228 4.041 6.526 1.00 9.39 87 PRO A N 1
ATOM 648 C CA . PRO A 1 87 ? 34.462 4.833 6.590 1.00 10.57 87 PRO A CA 1
ATOM 649 C C . PRO A 1 87 ? 34.263 6.330 6.337 1.00 11.43 87 PRO A C 1
ATOM 650 O O . PRO A 1 87 ? 33.748 6.733 5.292 1.00 11.73 87 PRO A O 1
ATOM 654 N N . GLN A 1 88 ? 34.646 7.138 7.324 1.00 11.13 88 GLN A N 1
ATOM 655 C CA . GLN A 1 88 ? 34.544 8.597 7.260 1.00 12.09 88 GLN A CA 1
ATOM 656 C C . GLN A 1 88 ? 33.153 9.122 6.905 1.00 11.87 88 GLN A C 1
ATOM 657 O O . GLN A 1 88 ? 33.013 10.133 6.210 1.00 11.72 88 GLN A O 1
ATOM 663 N N . ASN A 1 89 ? 32.131 8.429 7.402 1.00 11.16 89 ASN A N 1
ATOM 664 C CA . ASN A 1 89 ? 30.733 8.793 7.182 1.00 11.66 89 ASN A CA 1
ATOM 665 C C . ASN A 1 89 ? 30.257 8.737 5.735 1.00 12.06 89 ASN A C 1
ATOM 666 O O . ASN A 1 89 ? 29.326 9.457 5.362 1.00 13.07 89 ASN A O 1
ATOM 671 N N . ARG A 1 90 ? 30.891 7.905 4.913 1.00 11.10 90 ARG A N 1
ATOM 672 C CA . ARG A 1 90 ? 30.457 7.783 3.525 1.00 10.41 90 ARG A CA 1
ATOM 673 C C . ARG A 1 90 ? 29.115 7.065 3.529 1.00 10.47 90 ARG A C 1
ATOM 674 O O . ARG A 1 90 ? 28.741 6.438 4.522 1.00 9.92 90 ARG A O 1
ATOM 682 N N . ALA A 1 91 ? 28.366 7.200 2.446 1.00 9.12 91 ALA A N 1
ATOM 683 C CA . ALA A 1 91 ? 27.078 6.535 2.350 1.00 8.95 91 ALA A CA 1
ATOM 684 C C . ALA A 1 91 ? 27.333 5.046 2.152 1.00 8.59 91 ALA A C 1
ATOM 685 O O . ALA A 1 91 ? 28.389 4.648 1.654 1.00 8.96 91 ALA A O 1
ATOM 687 N N . PRO A 1 92 ? 26.409 4.198 2.618 1.00 8.93 92 PRO A N 1
ATOM 688 C CA . PRO A 1 92 ? 26.614 2.762 2.436 1.00 8.96 92 PRO A CA 1
ATOM 689 C C . PRO A 1 92 ? 26.494 2.413 0.953 1.00 9.72 92 PRO A C 1
ATOM 690 O O . PRO A 1 92 ? 25.768 3.077 0.205 1.00 10.57 92 PRO A O 1
ATOM 694 N N . LEU A 1 93 ? 27.257 1.415 0.525 1.00 10.24 93 LEU A N 1
ATOM 695 C CA . LEU A 1 93 ? 27.234 0.961 -0.860 1.00 10.62 93 LEU A CA 1
ATOM 696 C C . LEU A 1 93 ? 26.008 0.068 -1.063 1.00 12.08 93 LEU A C 1
ATOM 697 O O . LEU A 1 93 ? 25.445 -0.448 -0.095 1.00 11.02 93 LEU A O 1
ATOM 702 N 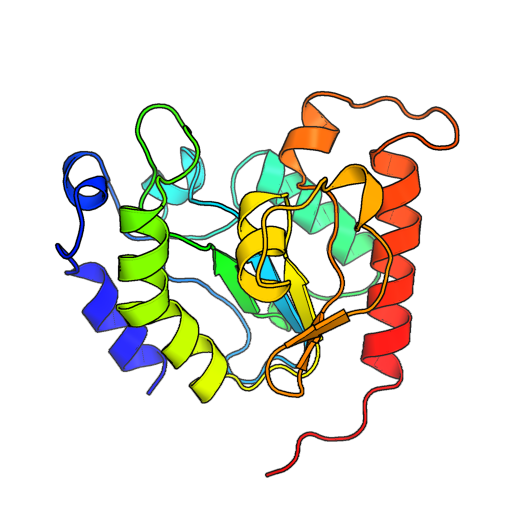N . PRO A 1 94 ? 25.570 -0.120 -2.322 1.00 12.88 94 PRO A N 1
ATOM 703 C CA . PRO A 1 94 ? 24.399 -0.956 -2.615 1.00 13.85 94 PRO A CA 1
ATOM 704 C C . PRO A 1 94 ? 24.413 -2.354 -1.995 1.00 12.22 94 PRO A C 1
ATOM 705 O O . PRO A 1 94 ? 23.395 -2.808 -1.469 1.00 11.98 94 PRO A O 1
ATOM 709 N N . ASP A 1 95 ? 25.559 -3.030 -2.038 1.00 12.53 95 ASP A N 1
ATOM 710 C CA . ASP A 1 95 ? 25.650 -4.368 -1.464 1.00 12.27 95 ASP A CA 1
ATOM 711 C C . ASP A 1 95 ? 25.525 -4.369 0.059 1.00 10.28 95 ASP A C 1
ATOM 712 O O . ASP A 1 95 ? 24.898 -5.257 0.631 1.00 11.51 95 ASP A O 1
ATOM 717 N N . GLU A 1 96 ? 26.084 -3.347 0.703 1.00 10.07 96 GLU A N 1
ATOM 718 C CA . GLU A 1 96 ? 26.022 -3.217 2.158 1.00 8.13 96 GLU A CA 1
ATOM 719 C C . GLU A 1 96 ? 24.581 -2.953 2.590 1.00 8.53 96 GLU A C 1
ATOM 720 O O . GLU A 1 96 ? 24.075 -3.584 3.518 1.00 7.42 96 GLU A O 1
ATOM 726 N N . ALA A 1 97 ? 23.914 -2.048 1.880 1.00 8.21 97 ALA A N 1
ATOM 727 C CA . ALA A 1 97 ? 22.528 -1.706 2.178 1.00 8.29 97 ALA A CA 1
ATOM 728 C C . ALA A 1 97 ? 21.610 -2.914 2.003 1.00 8.74 97 ALA A C 1
ATOM 729 O O . ALA A 1 97 ? 20.739 -3.161 2.837 1.00 9.12 97 ALA A O 1
ATOM 731 N N . LYS A 1 98 ? 21.819 -3.676 0.931 1.00 8.61 98 LYS A N 1
ATOM 732 C CA . LYS A 1 98 ? 20.997 -4.854 0.667 1.00 9.25 98 LYS A CA 1
ATOM 733 C C . LYS A 1 98 ? 21.164 -5.922 1.745 1.00 8.70 98 LYS A C 1
ATOM 734 O O . LYS A 1 98 ? 20.180 -6.450 2.266 1.00 8.12 98 LYS A O 1
ATOM 740 N N . ILE A 1 99 ? 22.415 -6.235 2.072 1.00 8.61 99 ILE A N 1
ATOM 741 C CA . ILE A 1 99 ? 22.722 -7.241 3.082 1.00 8.98 99 ILE A CA 1
ATOM 742 C C . ILE A 1 99 ? 22.171 -6.866 4.457 1.00 7.78 99 ILE A C 1
ATOM 743 O O . ILE A 1 99 ? 21.514 -7.677 5.111 1.00 8.74 99 ILE A O 1
ATOM 748 N N . CYS A 1 100 ? 22.407 -5.626 4.876 1.00 7.01 100 CYS A N 1
ATOM 749 C CA . CYS A 1 100 ? 21.949 -5.184 6.185 1.00 6.15 100 CYS A CA 1
ATOM 750 C C . CYS A 1 100 ? 20.432 -5.111 6.307 1.00 5.83 100 CYS A C 1
ATOM 751 O O . CYS A 1 100 ? 19.871 -5.499 7.331 1.00 6.68 100 CYS A O 1
ATOM 754 N N . THR A 1 101 ? 19.765 -4.626 5.264 1.00 6.13 101 THR A N 1
ATOM 755 C CA . THR A 1 101 ? 18.310 -4.531 5.299 1.00 6.88 101 THR A CA 1
ATOM 756 C C . THR A 1 101 ? 17.651 -5.909 5.224 1.00 7.76 101 THR A C 1
ATOM 757 O O . THR A 1 101 ? 16.637 -6.151 5.878 1.00 7.81 101 THR A O 1
ATOM 761 N N . ASP A 1 102 ? 18.245 -6.817 4.451 1.00 8.79 102 ASP A N 1
ATOM 762 C CA . ASP A 1 102 ? 17.717 -8.176 4.328 1.00 9.29 102 ASP A CA 1
ATOM 763 C C . ASP A 1 102 ? 17.848 -8.921 5.653 1.00 8.94 102 ASP A C 1
ATOM 764 O O . ASP A 1 102 ? 16.946 -9.649 6.067 1.00 10.10 102 ASP A O 1
ATOM 769 N N . LYS A 1 103 ? 18.978 -8.719 6.321 1.00 8.19 103 LYS A N 1
ATOM 770 C CA . LYS A 1 103 ? 19.262 -9.391 7.578 1.00 9.61 103 LYS A CA 1
ATOM 771 C C . LYS A 1 103 ? 18.589 -8.785 8.806 1.00 7.77 103 LYS A C 1
ATOM 772 O O . LYS A 1 103 ? 18.080 -9.514 9.661 1.00 9.10 103 LYS A O 1
ATOM 778 N N . TRP A 1 104 ? 18.538 -7.457 8.870 1.00 7.55 104 TRP A N 1
ATOM 779 C CA . TRP A 1 104 ? 17.979 -6.790 10.039 1.00 5.76 104 TRP A CA 1
ATOM 780 C C . TRP A 1 104 ? 16.746 -5.912 9.854 1.00 5.06 104 TRP A C 1
ATOM 781 O O . TRP A 1 104 ? 15.713 -6.168 10.471 1.00 6.41 104 TRP A O 1
ATOM 792 N N . LEU A 1 105 ? 16.841 -4.899 8.996 1.00 5.56 105 LEU A N 1
ATOM 793 C CA . LEU A 1 105 ? 15.732 -3.965 8.799 1.00 5.60 105 LEU A CA 1
ATOM 794 C C . LEU A 1 105 ? 14.367 -4.564 8.479 1.00 5.58 105 LEU A C 1
ATOM 795 O O . LEU A 1 105 ? 13.373 -4.180 9.092 1.00 6.49 105 LEU A O 1
ATOM 800 N N . LEU A 1 106 ? 14.310 -5.493 7.528 1.00 5.84 106 LEU A N 1
ATOM 801 C CA . LEU A 1 106 ? 13.032 -6.106 7.165 1.00 6.39 106 LEU A CA 1
ATOM 802 C C . LEU A 1 106 ? 12.379 -6.797 8.359 1.00 7.43 106 LEU A C 1
ATOM 803 O O . LEU A 1 106 ? 11.172 -6.684 8.560 1.00 8.25 106 LEU A O 1
ATOM 808 N N . LYS A 1 107 ? 13.187 -7.480 9.165 1.00 8.11 107 LYS A N 1
ATOM 809 C CA . LYS A 1 107 ? 12.681 -8.171 10.347 1.00 8.51 107 LYS A CA 1
ATOM 810 C C . LYS A 1 107 ? 12.246 -7.177 11.421 1.00 8.18 107 LYS A C 1
ATOM 811 O O . LYS A 1 107 ? 11.261 -7.408 12.118 1.00 8.85 107 LYS A O 1
ATOM 817 N N . GLN A 1 108 ? 12.982 -6.075 11.552 1.00 7.02 108 GLN A N 1
ATOM 818 C CA . GLN A 1 108 ? 12.634 -5.041 12.523 1.00 5.69 108 GLN A CA 1
ATOM 819 C C . GLN A 1 108 ? 11.264 -4.469 12.172 1.00 6.51 108 GLN A C 1
ATOM 820 O O . GLN A 1 108 ? 10.412 -4.303 13.041 1.00 6.85 108 GLN A O 1
ATOM 826 N N . ILE A 1 109 ? 11.057 -4.184 10.889 1.00 6.36 109 ILE A N 1
ATOM 827 C CA . ILE A 1 109 ? 9.790 -3.632 10.421 1.00 7.36 109 ILE A CA 1
ATOM 828 C C . ILE A 1 109 ? 8.651 -4.626 10.638 1.00 8.52 109 ILE A C 1
ATOM 829 O O . ILE A 1 109 ? 7.552 -4.242 11.035 1.00 9.01 109 ILE A O 1
ATOM 834 N N . GLU A 1 110 ? 8.935 -5.906 10.413 1.00 9.18 110 GLU A N 1
ATOM 835 C CA . GLU A 1 110 ? 7.939 -6.959 10.591 1.00 11.70 110 GLU A CA 1
ATOM 836 C C . GLU A 1 110 ? 7.496 -7.068 12.053 1.00 10.90 110 GLU A C 1
ATOM 837 O O . GLU A 1 110 ? 6.303 -7.17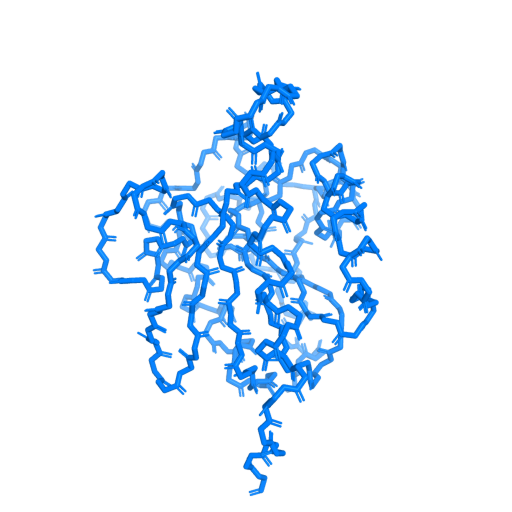2 12.345 1.00 11.70 110 GLU A O 1
ATOM 843 N N . LEU A 1 111 ? 8.463 -7.020 12.966 1.00 10.13 111 LEU A N 1
ATOM 844 C CA . LEU A 1 111 ? 8.192 -7.119 14.398 1.00 10.30 111 LEU A CA 1
ATOM 845 C C . LEU A 1 111 ? 7.519 -5.881 14.990 1.00 10.57 111 LEU A C 1
ATOM 846 O O . LEU A 1 111 ? 6.566 -5.994 15.759 1.00 11.87 111 LEU A O 1
ATOM 851 N N . ILE A 1 112 ? 8.024 -4.705 14.634 1.00 9.33 112 ILE A N 1
ATOM 852 C CA . ILE A 1 112 ? 7.487 -3.442 15.135 1.00 9.57 112 ILE A CA 1
ATOM 853 C C . ILE A 1 112 ? 6.152 -3.085 14.484 1.00 8.68 112 ILE A C 1
ATOM 854 O O . ILE A 1 112 ? 5.262 -2.536 15.139 1.00 9.43 112 ILE A O 1
ATOM 859 N N . ALA A 1 113 ? 6.022 -3.418 13.203 1.00 8.44 113 ALA A N 1
ATOM 860 C CA . ALA A 1 113 ? 4.811 -3.156 12.428 1.00 8.47 113 ALA A CA 1
ATOM 861 C C . ALA A 1 113 ? 4.363 -1.692 12.472 1.00 8.53 113 ALA A C 1
ATOM 862 O O . ALA A 1 113 ? 3.247 -1.383 12.896 1.00 8.28 113 ALA A O 1
ATOM 864 N N . PRO A 1 114 ? 5.229 -0.768 12.024 1.00 7.93 114 PRO A N 1
ATOM 865 C CA . PRO A 1 114 ? 4.866 0.651 12.034 1.00 8.23 114 PRO A CA 1
ATOM 866 C C . PRO A 1 114 ? 3.805 0.962 10.978 1.00 6.91 114 PRO A C 1
ATOM 867 O O . PRO A 1 114 ? 3.656 0.229 9.999 1.00 8.14 114 PRO A O 1
ATOM 871 N N . GLN A 1 115 ? 3.053 2.036 11.196 1.00 7.87 115 GLN A N 1
ATOM 872 C CA . GLN A 1 115 ? 2.022 2.453 10.252 1.00 6.10 115 GLN A CA 1
ATOM 873 C C . GLN A 1 115 ? 2.535 3.566 9.344 1.00 6.78 115 GLN A C 1
ATOM 874 O O . GLN A 1 115 ? 1.998 3.795 8.260 1.00 7.25 115 GLN A O 1
ATOM 880 N N . ILE A 1 116 ? 3.583 4.247 9.799 1.00 5.98 116 ILE A N 1
ATOM 881 C CA . ILE A 1 116 ? 4.207 5.327 9.044 1.00 5.70 116 ILE A CA 1
ATOM 882 C C . ILE A 1 116 ? 5.718 5.183 9.159 1.00 5.42 116 ILE A C 1
ATOM 883 O O . ILE A 1 116 ? 6.243 4.953 10.249 1.00 6.14 116 ILE A O 1
ATOM 888 N N . ILE A 1 117 ? 6.400 5.275 8.023 1.00 5.63 117 ILE A N 1
ATOM 889 C CA . ILE A 1 117 ? 7.854 5.203 7.990 1.00 5.25 117 ILE A CA 1
ATOM 890 C C . ILE A 1 117 ? 8.362 6.499 7.380 1.00 5.72 117 ILE A C 1
ATOM 891 O O . ILE A 1 117 ? 7.901 6.918 6.316 1.00 5.64 117 ILE A O 1
ATOM 896 N N . VAL A 1 118 ? 9.258 7.166 8.100 1.00 5.13 118 VAL A N 1
ATOM 897 C CA . VAL A 1 118 ? 9.853 8.404 7.622 1.00 4.31 118 VAL A CA 1
ATOM 898 C C . VAL A 1 118 ? 11.325 8.174 7.316 1.00 5.29 118 VAL A C 1
ATOM 899 O O . VAL A 1 118 ? 12.140 7.997 8.228 1.00 4.60 118 VAL A O 1
ATOM 903 N N . PRO A 1 119 ? 11.655 8.016 6.027 1.00 4.47 119 PRO A N 1
ATOM 904 C CA . PRO A 1 119 ? 13.053 7.808 5.650 1.00 3.14 119 PRO A CA 1
ATOM 905 C C . PRO A 1 119 ? 13.722 9.179 5.560 1.00 4.61 119 PRO A C 1
ATOM 906 O O . PRO A 1 119 ? 13.197 10.099 4.924 1.00 4.67 119 PRO A O 1
ATOM 910 N N . LEU A 1 120 ? 14.840 9.331 6.260 1.00 3.87 120 LEU A N 1
ATOM 911 C CA . LEU A 1 120 ? 15.583 10.587 6.269 1.00 4.35 120 LEU A CA 1
ATOM 912 C C . LEU A 1 120 ? 16.753 10.504 5.300 1.00 3.85 120 LEU A C 1
ATOM 913 O O . LEU A 1 120 ? 17.702 9.751 5.524 1.00 5.77 120 LEU A O 1
ATOM 918 N N . GLY A 1 121 ? 16.679 11.280 4.223 1.00 4.34 121 GLY A N 1
ATOM 919 C CA . GLY A 1 121 ? 17.747 11.276 3.239 1.00 5.36 121 GLY A CA 1
ATOM 920 C C . GLY A 1 121 ? 17.444 10.433 2.016 1.00 4.13 121 GLY A C 1
ATOM 921 O O . GLY A 1 121 ? 16.553 9.581 2.037 1.00 4.97 121 GLY A O 1
ATOM 922 N N . ALA A 1 122 ? 18.233 10.642 0.964 1.00 6.07 122 ALA A N 1
ATOM 923 C CA . ALA A 1 122 ? 18.059 9.932 -0.301 1.00 6.65 122 ALA A CA 1
ATOM 924 C C . ALA A 1 122 ? 18.283 8.420 -0.256 1.00 6.80 122 ALA A C 1
ATOM 925 O O . ALA A 1 122 ? 17.580 7.674 -0.938 1.00 7.33 122 ALA A O 1
ATOM 927 N N . VAL A 1 123 ? 19.256 7.969 0.532 1.00 6.98 123 VAL A N 1
ATOM 928 C CA . VAL A 1 123 ? 19.548 6.539 0.634 1.00 7.96 123 VAL A CA 1
ATOM 929 C C . VAL A 1 123 ? 18.368 5.771 1.230 1.00 6.64 123 VAL A C 1
ATOM 930 O O . VAL A 1 123 ? 17.922 4.771 0.665 1.00 7.99 123 VAL A O 1
ATOM 934 N N . ALA A 1 124 ? 17.843 6.260 2.349 1.00 6.04 124 ALA A N 1
ATOM 935 C CA . ALA A 1 124 ? 16.703 5.620 2.995 1.00 5.02 124 ALA A CA 1
ATOM 936 C C . ALA A 1 124 ? 15.452 5.759 2.129 1.00 6.11 124 ALA A C 1
ATOM 937 O O . ALA A 1 124 ? 14.655 4.827 2.025 1.00 6.73 124 ALA A O 1
ATOM 939 N N . ALA A 1 125 ? 15.295 6.918 1.493 1.00 6.51 125 ALA A N 1
ATOM 940 C CA . ALA A 1 125 ? 14.143 7.156 0.629 1.00 6.70 125 ALA A CA 1
ATOM 941 C C . ALA A 1 125 ? 14.148 6.189 -0.553 1.00 7.52 125 ALA A C 1
ATOM 942 O O . ALA A 1 125 ? 13.103 5.660 -0.928 1.00 8.67 125 ALA A O 1
ATOM 944 N N . GLU A 1 126 ? 15.332 5.930 -1.104 1.00 7.81 126 GLU A N 1
ATOM 945 C CA . GLU A 1 126 ? 15.471 5.015 -2.236 1.00 9.76 126 GLU A CA 1
ATOM 946 C C . GLU A 1 126 ? 15.032 3.601 -1.868 1.00 10.07 126 GLU A C 1
ATOM 947 O O . GLU A 1 126 ? 14.389 2.916 -2.663 1.00 10.93 126 GLU A O 1
ATOM 953 N N . PHE A 1 127 ? 15.369 3.174 -0.655 1.00 9.12 127 PHE A N 1
ATOM 954 C CA . PHE A 1 127 ? 15.008 1.843 -0.192 1.00 8.68 127 PHE A CA 1
ATOM 955 C C . PHE A 1 127 ? 13.498 1.631 -0.175 1.00 8.63 127 PHE A C 1
ATOM 956 O O . PHE A 1 127 ? 13.005 0.606 -0.647 1.00 11.06 127 PHE A O 1
ATOM 964 N N . PHE A 1 128 ? 12.768 2.609 0.355 1.00 8.56 128 PHE A N 1
ATOM 965 C CA . PHE A 1 128 ? 11.316 2.508 0.451 1.00 8.63 128 PHE A CA 1
ATOM 966 C C . PHE A 1 128 ? 10.525 2.877 -0.795 1.00 9.42 128 PHE A C 1
ATOM 967 O O . PHE A 1 128 ? 9.386 2.437 -0.951 1.00 11.13 128 PHE A O 1
ATOM 975 N N . LEU A 1 129 ? 11.111 3.685 -1.674 1.00 9.88 129 LEU A N 1
ATOM 976 C CA . LEU A 1 129 ? 10.420 4.076 -2.902 1.00 11.69 129 LEU A CA 1
ATOM 977 C C . LEU A 1 129 ? 10.706 3.132 -4.070 1.00 13.13 129 LEU A C 1
ATOM 978 O O . LEU A 1 129 ? 10.101 3.253 -5.137 1.00 14.11 129 LEU A O 1
ATOM 983 N N . GLY A 1 130 ? 11.630 2.197 -3.856 1.00 14.33 130 GLY A N 1
ATOM 984 C CA . GLY A 1 130 ? 11.965 1.209 -4.870 1.00 15.92 130 GLY A CA 1
ATOM 985 C C . GLY A 1 130 ? 12.826 1.627 -6.048 1.00 17.74 130 GLY A C 1
ATOM 986 O O . GLY A 1 130 ? 13.013 0.841 -6.978 1.00 18.22 130 GLY A O 1
ATOM 987 N N . GLU A 1 131 ? 13.358 2.844 -6.015 1.00 18.16 131 GLU A N 1
ATOM 988 C CA . GLU A 1 131 ? 14.202 3.339 -7.099 1.00 18.93 131 GLU A CA 1
ATOM 989 C C . GLU A 1 131 ? 15.012 4.541 -6.637 1.00 18.38 131 GLU A C 1
ATOM 990 O O . GLU A 1 131 ? 14.716 5.132 -5.598 1.00 17.00 131 GLU A O 1
ATOM 996 N N . LYS A 1 132 ? 16.042 4.889 -7.403 1.00 18.42 132 LYS A N 1
ATOM 997 C CA . LYS A 1 132 ? 16.883 6.035 -7.075 1.00 18.39 132 LYS A CA 1
ATOM 998 C C . LYS A 1 132 ? 16.019 7.285 -7.183 1.00 17.82 132 LYS A C 1
ATOM 999 O O . LYS A 1 132 ? 15.297 7.468 -8.166 1.00 18.42 132 LYS A O 1
ATOM 1005 N N . VAL A 1 133 ? 16.056 8.120 -6.150 1.00 15.93 133 VAL A N 1
ATOM 1006 C CA . VAL A 1 133 ? 15.249 9.334 -6.135 1.00 15.36 133 VAL A CA 1
ATOM 1007 C C . VAL A 1 133 ? 16.002 10.568 -5.666 1.00 13.92 133 VAL A C 1
ATOM 1008 O O . VAL A 1 133 ? 17.055 10.473 -5.032 1.00 15.70 133 VAL A O 1
ATOM 1012 N N . SER A 1 134 ? 15.461 11.728 -6.022 1.00 12.12 134 SER A N 1
ATOM 1013 C CA . SER A 1 134 ? 16.017 13.009 -5.613 1.00 11.16 134 SER A CA 1
ATOM 1014 C C . SER A 1 134 ? 15.270 13.363 -4.336 1.00 10.34 134 SER A C 1
ATOM 1015 O O . SER A 1 134 ? 14.050 13.535 -4.361 1.00 10.71 134 SER A O 1
ATOM 1018 N N . ILE A 1 135 ? 15.992 13.453 -3.223 1.00 9.39 135 ILE A N 1
ATOM 1019 C CA . ILE A 1 135 ? 15.361 13.768 -1.948 1.00 9.12 135 ILE A CA 1
ATOM 1020 C C . ILE A 1 135 ? 14.623 15.110 -1.960 1.00 9.50 135 ILE A C 1
ATOM 1021 O O . ILE A 1 135 ? 13.561 15.233 -1.355 1.00 8.54 135 ILE A O 1
ATOM 1026 N N . THR A 1 136 ? 15.148 16.088 -2.696 1.00 9.26 136 THR A N 1
ATOM 1027 C CA . THR A 1 136 ? 14.504 17.400 -2.776 1.00 10.15 136 THR A CA 1
ATOM 1028 C C . THR A 1 136 ? 13.157 17.315 -3.488 1.00 10.46 136 THR A C 1
ATOM 1029 O O . THR A 1 136 ? 12.246 18.085 -3.193 1.00 11.24 136 THR A O 1
ATOM 1033 N N . LYS A 1 137 ? 13.030 16.361 -4.407 1.00 10.28 137 LYS A N 1
ATOM 1034 C CA . LYS A 1 137 ? 11.792 16.178 -5.156 1.00 11.63 137 LYS A CA 1
ATOM 1035 C C .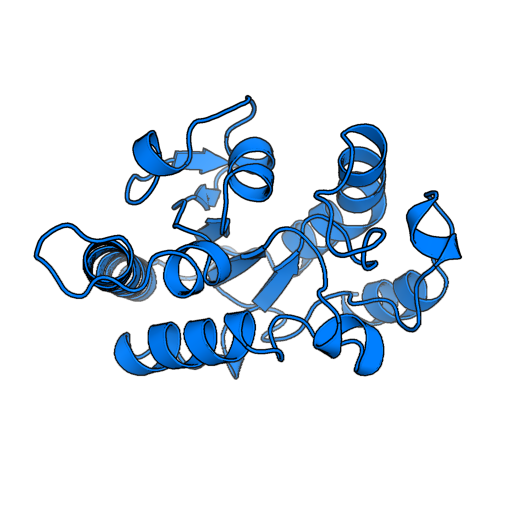 LYS A 1 137 ? 10.754 15.294 -4.469 1.00 11.06 137 LYS A C 1
ATOM 1036 O O . LYS A 1 137 ? 9.556 15.503 -4.642 1.00 12.54 137 LYS A O 1
ATOM 1042 N N . VAL A 1 138 ? 11.206 14.315 -3.687 1.00 9.84 138 VAL A N 1
ATOM 1043 C CA . VAL A 1 138 ? 10.280 13.406 -3.014 1.00 8.63 138 VAL A CA 1
ATOM 1044 C C . VAL A 1 138 ? 9.914 13.758 -1.571 1.00 7.52 138 VAL A C 1
ATOM 1045 O O . VAL A 1 138 ? 8.930 13.240 -1.041 1.00 7.68 138 VAL A O 1
ATOM 1049 N N . ARG A 1 139 ? 10.685 14.638 -0.940 1.00 6.59 139 ARG A N 1
ATOM 1050 C CA . ARG A 1 139 ? 10.400 15.018 0.442 1.00 5.91 139 ARG A CA 1
ATOM 1051 C C . ARG A 1 139 ? 9.045 15.700 0.594 1.00 6.42 139 ARG A C 1
ATOM 1052 O O . ARG A 1 139 ? 8.598 16.422 -0.301 1.00 7.38 139 ARG A O 1
ATOM 1060 N N . GLY A 1 140 ? 8.390 15.437 1.721 1.00 6.17 140 GLY A N 1
ATOM 1061 C CA . GLY A 1 140 ? 7.102 16.048 2.004 1.00 7.03 140 GLY A CA 1
ATOM 1062 C C . GLY A 1 140 ? 5.914 15.508 1.235 1.00 7.03 140 GLY A C 1
ATOM 1063 O O . GLY A 1 140 ? 4.853 16.135 1.215 1.00 8.62 140 GLY A O 1
ATOM 1064 N N . LYS A 1 141 ? 6.077 14.338 0.627 1.00 7.60 141 LYS A N 1
ATOM 1065 C CA . LYS A 1 141 ? 5.010 13.714 -0.149 1.00 7.29 141 LYS A CA 1
ATOM 1066 C C . LYS A 1 141 ? 4.757 12.295 0.342 1.00 7.82 141 LYS A C 1
ATOM 1067 O O . LYS A 1 141 ? 5.677 11.622 0.802 1.00 6.33 141 LYS A O 1
ATOM 1073 N N . TRP A 1 142 ? 3.508 11.847 0.249 1.00 7.44 142 TRP A N 1
ATOM 1074 C CA . TRP A 1 142 ? 3.138 10.509 0.702 1.00 6.69 142 TRP A CA 1
ATOM 1075 C C . TRP A 1 142 ? 3.261 9.404 -0.341 1.00 6.36 142 TRP A C 1
ATOM 1076 O O . TRP A 1 142 ? 2.755 9.522 -1.462 1.00 7.20 142 TRP A O 1
ATOM 1087 N N . TYR A 1 143 ? 3.942 8.332 0.056 1.00 8.43 143 TYR A N 1
ATOM 1088 C CA . TYR A 1 143 ? 4.155 7.148 -0.773 1.00 7.95 143 TYR A CA 1
ATOM 1089 C C . TYR A 1 143 ? 3.717 5.935 0.047 1.00 8.46 143 TYR A C 1
ATOM 1090 O O . TYR A 1 143 ? 3.233 6.082 1.171 1.00 8.38 143 TYR A O 1
ATOM 1099 N N . GLU A 1 144 ? 3.893 4.739 -0.506 1.00 9.70 144 GLU A N 1
ATOM 1100 C CA . GLU A 1 144 ? 3.515 3.517 0.195 1.00 13.00 144 GLU A CA 1
ATOM 1101 C C . GLU A 1 144 ? 4.513 2.398 -0.085 1.00 12.07 144 GLU A C 1
ATOM 1102 O O . GLU A 1 144 ? 5.034 2.283 -1.193 1.00 13.52 144 GLU A O 1
ATOM 1108 N N . TRP A 1 145 ? 4.790 1.598 0.941 1.00 12.52 145 TRP A N 1
ATOM 1109 C CA . TRP A 1 145 ? 5.718 0.473 0.846 1.00 12.25 145 TRP A CA 1
ATOM 1110 C C . TRP A 1 145 ? 5.157 -0.676 1.679 1.00 12.54 145 TRP A C 1
ATOM 1111 O O . TRP A 1 145 ? 5.047 -0.567 2.901 1.00 12.97 145 TRP A O 1
ATOM 1122 N N . HIS A 1 146 ? 4.776 -1.760 1.006 1.00 14.72 146 HIS A N 1
ATOM 1123 C CA . HIS A 1 146 ? 4.220 -2.944 1.665 1.00 17.20 146 HIS A CA 1
ATOM 1124 C C . HIS A 1 146 ? 3.027 -2.616 2.567 1.00 16.79 146 HIS A C 1
ATOM 1125 O O . HIS A 1 146 ? 2.905 -3.149 3.673 1.00 18.57 146 HIS A O 1
ATOM 1132 N N . GLY A 1 147 ? 2.155 -1.730 2.091 1.00 16.75 147 GLY A N 1
ATOM 113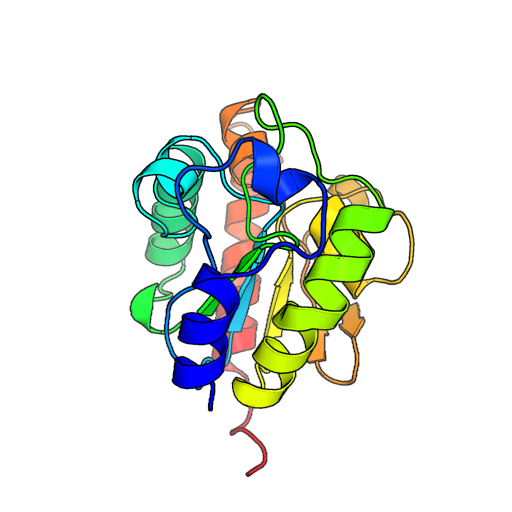3 C CA . GLY A 1 147 ? 0.981 -1.343 2.857 1.00 16.20 147 GLY A CA 1
ATOM 1134 C C . GLY A 1 147 ? 1.256 -0.369 3.988 1.00 15.79 147 GLY A C 1
ATOM 1135 O O . GLY A 1 147 ? 0.379 -0.107 4.812 1.00 17.86 147 GLY A O 1
ATOM 1136 N N . ILE A 1 148 ? 2.476 0.159 4.036 1.00 12.92 148 ILE A N 1
ATOM 1137 C CA . ILE A 1 148 ? 2.869 1.111 5.069 1.00 11.63 148 ILE A CA 1
ATOM 1138 C C . ILE A 1 148 ? 3.082 2.487 4.442 1.00 9.87 148 ILE A C 1
ATOM 1139 O O . ILE A 1 148 ? 3.698 2.606 3.383 1.00 9.81 148 ILE A O 1
ATOM 1144 N N . LYS A 1 149 ? 2.548 3.521 5.089 1.00 9.07 149 LYS A N 1
ATOM 11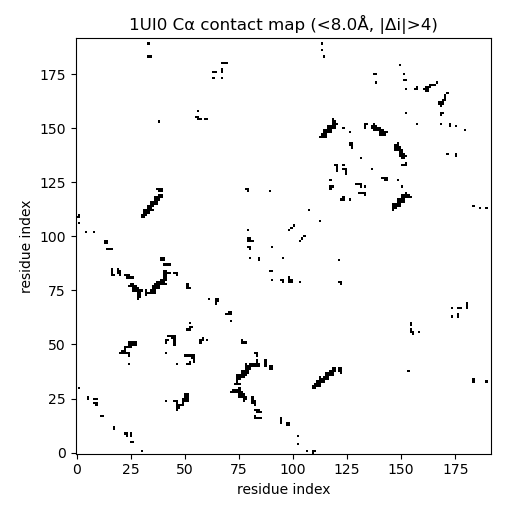45 C CA . LYS A 1 149 ? 2.686 4.891 4.600 1.00 8.90 149 LYS A CA 1
ATOM 1146 C C . LYS A 1 149 ? 4.134 5.348 4.732 1.00 8.06 149 LYS A C 1
ATOM 1147 O O . LYS A 1 149 ? 4.765 5.139 5.770 1.00 8.64 149 LYS A O 1
ATOM 1153 N N . VAL A 1 150 ? 4.648 5.970 3.675 1.00 6.85 150 VAL A N 1
ATOM 1154 C CA . VAL A 1 150 ? 6.026 6.458 3.635 1.00 6.31 150 VAL A CA 1
ATOM 1155 C C . VAL A 1 150 ? 6.060 7.957 3.344 1.00 5.92 150 VAL A C 1
ATOM 1156 O O . VAL A 1 150 ? 5.461 8.426 2.377 1.00 5.97 150 VAL A O 1
ATOM 1160 N N . PHE A 1 151 ? 6.792 8.700 4.169 1.00 5.78 151 PHE A N 1
ATOM 1161 C CA . PHE A 1 151 ? 6.891 10.150 4.023 1.00 5.41 151 PHE A CA 1
ATOM 1162 C C . PHE A 1 151 ? 8.358 10.581 4.095 1.00 5.14 151 PHE A C 1
ATOM 1163 O O . PHE A 1 151 ? 8.894 10.817 5.180 1.00 5.01 151 PHE A O 1
ATOM 1171 N N . PRO A 1 152 ? 9.030 10.684 2.937 1.00 5.43 152 PRO A N 1
ATOM 1172 C CA . PRO A 1 152 ? 10.439 11.089 2.916 1.00 4.46 152 PRO A CA 1
ATOM 1173 C C . PRO A 1 152 ? 10.664 12.507 3.426 1.00 4.82 152 PRO A C 1
ATOM 1174 O O . PRO A 1 152 ? 9.831 13.396 3.229 1.00 5.22 152 PRO A O 1
ATOM 1178 N N . MET A 1 153 ? 11.793 12.702 4.099 1.00 4.51 153 MET A N 1
ATOM 1179 C CA . MET A 1 153 ? 12.164 14.007 4.627 1.00 3.84 153 MET A CA 1
ATOM 1180 C C . MET A 1 153 ? 13.665 14.202 4.479 1.00 4.09 153 MET A C 1
ATOM 1181 O O . MET A 1 153 ? 14.413 13.236 4.282 1.00 2.79 153 MET A O 1
ATOM 1186 N N . PHE A 1 154 ? 14.098 15.458 4.507 1.00 4.49 154 PHE A N 1
ATOM 1187 C CA . PHE A 1 154 ? 15.518 15.770 4.410 1.00 4.55 154 PHE A CA 1
ATOM 1188 C C . PHE A 1 154 ? 16.243 15.159 5.602 1.00 5.23 154 PHE A C 1
ATOM 1189 O O . PHE A 1 154 ? 15.674 15.021 6.690 1.00 5.75 154 PHE A O 1
ATOM 1197 N N . HIS A 1 155 ? 17.499 14.793 5.389 1.00 4.94 155 HIS A N 1
ATOM 1198 C CA . HIS A 1 155 ? 18.317 14.240 6.456 1.00 4.10 155 HIS A CA 1
ATOM 1199 C C . HIS A 1 155 ? 18.770 15.437 7.298 1.00 5.12 155 HIS A C 1
ATOM 1200 O O . HIS A 1 155 ? 19.118 16.483 6.752 1.00 4.47 155 HIS A O 1
ATOM 1207 N N . PRO A 1 156 ? 18.735 15.318 8.636 1.00 4.60 156 PRO A N 1
ATOM 1208 C CA . PRO A 1 156 ? 19.155 16.431 9.498 1.00 3.46 156 PRO A CA 1
ATOM 1209 C C . PRO A 1 156 ? 20.560 16.963 9.201 1.00 4.17 156 PRO A C 1
ATOM 1210 O O . PRO A 1 156 ? 20.828 18.150 9.392 1.00 5.13 156 PRO A O 1
ATOM 1214 N N . ALA A 1 157 ? 21.449 16.093 8.724 1.00 4.08 157 ALA A N 1
ATOM 1215 C CA . ALA A 1 157 ? 22.811 16.506 8.391 1.00 4.01 157 ALA A CA 1
ATOM 1216 C C . ALA A 1 157 ? 22.799 17.521 7.250 1.00 5.05 157 ALA A C 1
ATOM 1217 O O . ALA A 1 157 ? 23.638 18.421 7.206 1.00 5.54 157 ALA A O 1
ATOM 1219 N N . TYR A 1 158 ? 21.856 17.360 6.323 1.00 5.17 158 TYR A N 1
ATOM 1220 C CA . TYR A 1 158 ? 21.721 18.276 5.191 1.00 4.78 158 TYR A CA 1
ATOM 1221 C C . TYR A 1 158 ? 21.322 19.657 5.710 1.00 5.44 158 TYR A C 1
ATOM 1222 O O . TYR A 1 158 ? 21.789 20.680 5.204 1.00 5.34 158 TYR A O 1
ATOM 1231 N N . LEU A 1 159 ? 20.468 19.680 6.730 1.00 4.49 159 LEU A N 1
ATOM 1232 C CA . LEU A 1 159 ? 20.030 20.932 7.338 1.00 5.21 159 LEU A CA 1
ATOM 1233 C C . LEU A 1 159 ? 21.202 21.626 8.026 1.00 5.62 159 LEU A C 1
ATOM 1234 O O . LEU A 1 159 ? 21.319 22.844 7.977 1.00 7.29 159 LEU A O 1
ATOM 1239 N N . LEU A 1 160 ? 22.073 20.847 8.664 1.00 5.13 160 LEU A N 1
ATOM 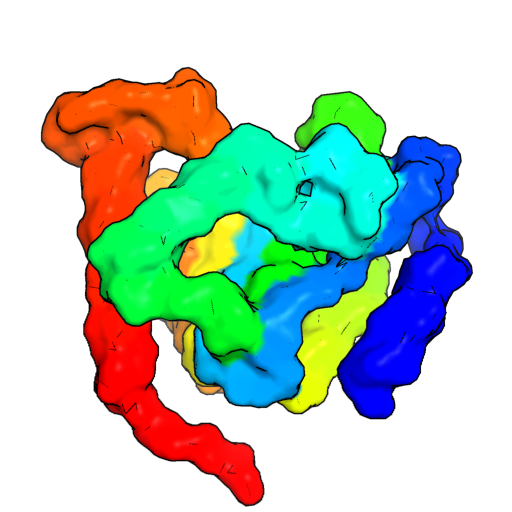1240 C CA . LEU A 1 160 ? 23.232 21.421 9.341 1.00 5.61 160 LEU A CA 1
ATOM 1241 C C . LEU A 1 160 ? 24.235 21.993 8.341 1.00 6.76 160 LEU A C 1
ATOM 1242 O O . LEU A 1 160 ? 24.869 23.016 8.608 1.00 8.04 160 LEU A O 1
ATOM 1247 N N . ARG A 1 161 ? 24.366 21.339 7.188 1.00 7.05 161 ARG A N 1
ATOM 1248 C CA . ARG A 1 161 ? 25.276 21.794 6.139 1.00 7.97 161 ARG A CA 1
ATOM 1249 C C . ARG A 1 161 ? 24.703 23.004 5.402 1.00 8.72 161 ARG A C 1
ATOM 1250 O O . ARG A 1 161 ? 25.450 23.812 4.852 1.00 10.68 161 ARG A O 1
ATOM 1258 N N . ASN A 1 162 ? 23.375 23.114 5.392 1.00 7.39 162 ASN A N 1
ATOM 1259 C CA . ASN A 1 162 ? 22.670 24.215 4.727 1.00 7.84 162 ASN A CA 1
ATOM 1260 C C . ASN A 1 162 ? 21.663 24.768 5.740 1.00 7.40 162 ASN A C 1
ATOM 1261 O O . ASN A 1 162 ? 20.455 24.579 5.596 1.00 7.76 162 ASN A O 1
ATOM 1266 N N . PRO A 1 163 ? 22.157 25.492 6.762 1.00 9.77 163 PRO A N 1
ATOM 1267 C CA . PRO A 1 163 ? 21.379 26.094 7.850 1.00 11.87 163 PRO A CA 1
ATOM 1268 C C . PRO A 1 163 ? 20.567 27.366 7.607 1.00 12.67 163 PRO A C 1
ATOM 1269 O O . PRO A 1 163 ? 20.127 27.996 8.569 1.00 14.61 163 PRO A O 1
ATOM 1273 N N . SER A 1 164 ? 20.338 27.727 6.347 1.00 14.12 164 SER A N 1
ATOM 1274 C CA . SER A 1 164 ? 19.570 28.931 6.024 1.00 16.30 164 SER A CA 1
ATOM 1275 C C . SER A 1 164 ? 18.210 28.963 6.724 1.00 17.84 164 SER A C 1
ATOM 1276 O O . SER A 1 164 ? 17.540 27.937 6.855 1.00 17.53 164 SER A O 1
ATOM 1279 N N . ARG A 1 165 ? 17.830 30.144 7.203 1.00 19.98 165 ARG A N 1
ATOM 1280 C CA . ARG A 1 165 ? 16.554 30.331 7.887 1.00 22.15 165 ARG A CA 1
ATOM 1281 C C . ARG A 1 165 ? 15.542 31.004 6.959 1.00 21.64 165 ARG A C 1
ATOM 1282 O O . ARG A 1 165 ? 14.398 31.248 7.345 1.00 23.23 165 ARG A O 1
ATOM 1290 N N . ALA A 1 166 ? 15.974 31.287 5.732 1.00 21.08 166 ALA A N 1
ATOM 1291 C CA . ALA A 1 166 ? 15.138 31.936 4.725 1.00 19.64 166 ALA A CA 1
ATOM 1292 C C . ALA A 1 166 ? 13.924 31.091 4.340 1.00 18.60 166 ALA A C 1
ATOM 1293 O O . ALA A 1 166 ? 13.913 29.876 4.543 1.00 18.10 166 ALA A O 1
ATOM 1295 N N . PRO A 1 167 ? 12.869 31.732 3.808 1.00 17.07 167 PRO A N 1
ATOM 1296 C CA . PRO A 1 167 ? 11.661 31.007 3.404 1.00 15.91 167 PRO A CA 1
ATOM 1297 C C . PRO A 1 167 ? 11.969 29.946 2.349 1.00 13.87 167 PRO A C 1
ATOM 1298 O O . PRO A 1 167 ? 12.669 30.214 1.371 1.00 14.93 167 PRO A O 1
ATOM 1302 N N . GLY A 1 168 ? 11.466 28.735 2.572 1.00 12.14 168 GLY A N 1
ATOM 1303 C CA . GLY A 1 168 ? 11.691 27.649 1.632 1.00 10.29 168 GLY A CA 1
ATOM 1304 C C . GLY A 1 168 ? 13.013 26.928 1.816 1.00 9.03 168 GLY A C 1
ATOM 1305 O O . GLY A 1 168 ? 13.383 26.087 0.997 1.00 9.18 168 GLY A O 1
ATOM 1306 N N . SER A 1 169 ? 13.730 27.261 2.886 1.00 8.66 169 SER A N 1
ATOM 1307 C CA . SER A 1 169 ? 15.016 26.638 3.189 1.00 8.55 169 SER A CA 1
ATOM 1308 C C . SER A 1 169 ? 14.798 25.209 3.681 1.00 6.70 169 SER A C 1
ATOM 1309 O O . SER A 1 169 ? 13.682 24.840 4.053 1.00 7.65 169 SER A O 1
ATOM 1312 N N . PRO A 1 170 ? 15.862 24.384 3.693 1.00 6.47 170 PRO A N 1
ATOM 1313 C CA . PRO A 1 170 ? 15.714 23.002 4.161 1.00 6.44 170 PRO A CA 1
ATOM 1314 C C . PRO A 1 170 ? 15.092 22.918 5.557 1.00 5.68 170 PRO A C 1
ATOM 1315 O O . PRO A 1 170 ? 14.233 22.072 5.804 1.00 6.18 170 PRO A O 1
ATOM 1319 N N . LYS A 1 171 ? 15.488 23.819 6.454 1.00 5.92 171 LYS A N 1
ATOM 1320 C CA . LYS A 1 171 ? 14.936 23.824 7.807 1.00 6.01 171 LYS A CA 1
ATOM 1321 C C . LYS A 1 171 ? 13.452 24.178 7.813 1.00 5.85 171 LYS A C 1
ATOM 1322 O O . LYS A 1 171 ? 12.660 23.535 8.502 1.00 6.30 171 LYS A O 1
ATOM 1328 N N . HIS A 1 172 ? 13.080 25.190 7.032 1.00 7.12 172 HIS A N 1
ATOM 1329 C CA . HIS A 1 172 ? 11.687 25.616 6.941 1.00 6.60 172 HIS A CA 1
ATOM 1330 C C . HIS A 1 172 ? 10.814 24.483 6.399 1.00 5.79 172 HIS A C 1
ATOM 1331 O O . HIS A 1 172 ? 9.765 24.170 6.968 1.00 6.16 172 HIS A O 1
ATOM 1338 N N . LEU A 1 173 ? 11.254 23.857 5.311 1.00 5.41 173 LEU A N 1
ATOM 1339 C CA . LEU A 1 173 ? 10.496 22.759 4.715 1.00 4.97 173 LEU A CA 1
ATOM 1340 C C . LEU A 1 173 ? 10.375 21.570 5.666 1.00 4.19 173 LEU A C 1
ATOM 1341 O O . LEU A 1 173 ? 9.340 20.904 5.709 1.00 5.29 173 LEU A O 1
ATOM 1346 N N . THR A 1 174 ? 11.428 21.323 6.441 1.00 4.98 174 THR A N 1
ATOM 1347 C CA . THR A 1 174 ? 11.439 20.225 7.402 1.00 5.22 174 THR A CA 1
ATOM 1348 C C . THR A 1 174 ? 10.432 20.472 8.530 1.00 5.83 174 THR A C 1
ATOM 1349 O O . THR A 1 174 ? 9.808 19.532 9.029 1.00 6.18 174 THR A O 1
ATOM 1353 N N . TRP A 1 175 ? 10.266 21.734 8.918 1.00 5.66 175 TRP A N 1
ATOM 1354 C CA . TRP A 1 175 ? 9.301 22.084 9.955 1.00 6.90 175 TRP A CA 1
ATOM 1355 C C . TRP A 1 175 ? 7.896 21.792 9.426 1.00 6.75 175 TRP A C 1
ATOM 1356 O O . TRP A 1 175 ? 7.064 21.226 10.133 1.00 6.98 175 TRP A O 1
ATOM 1367 N N . LEU A 1 176 ? 7.643 22.156 8.172 1.00 5.79 176 LEU A N 1
ATOM 1368 C CA . LEU A 1 176 ? 6.343 21.896 7.562 1.00 6.49 176 LEU A CA 1
ATOM 1369 C C . LEU A 1 176 ? 6.115 20.389 7.464 1.00 6.32 176 LEU A C 1
ATOM 1370 O O . LEU A 1 176 ? 5.027 19.895 7.765 1.00 6.95 176 LEU A O 1
ATOM 1375 N N . ASP A 1 177 ? 7.160 19.660 7.079 1.00 5.29 177 ASP A N 1
ATOM 1376 C CA . ASP A 1 177 ? 7.077 18.211 6.941 1.00 4.42 177 ASP A CA 1
ATOM 1377 C C . ASP A 1 177 ? 6.769 17.485 8.244 1.00 4.54 177 ASP A C 1
ATOM 1378 O O . ASP A 1 177 ? 5.873 16.646 8.285 1.00 5.27 177 ASP A O 1
ATOM 1383 N N . ILE A 1 178 ? 7.482 17.822 9.317 1.00 4.42 178 ILE A N 1
ATOM 1384 C CA . ILE A 1 178 ? 7.249 17.135 10.583 1.00 4.63 178 ILE A CA 1
ATOM 1385 C C . ILE A 1 178 ? 5.846 17.392 11.137 1.00 4.86 178 ILE A C 1
ATOM 1386 O O . ILE A 1 178 ? 5.274 16.529 11.804 1.00 5.46 178 ILE A O 1
ATOM 1391 N N . GLN A 1 179 ? 5.282 18.560 10.835 1.00 5.99 179 GLN A N 1
ATOM 1392 C CA . GLN A 1 179 ? 3.927 18.878 11.281 1.00 7.23 179 GLN A CA 1
ATOM 1393 C C . GLN A 1 179 ? 2.941 17.965 10.555 1.00 6.68 179 GLN A C 1
ATOM 1394 O O . GLN A 1 179 ? 1.945 17.531 11.133 1.00 7.03 179 GLN A O 1
ATOM 1400 N N . GLU A 1 180 ? 3.229 17.670 9.287 1.00 6.62 180 GLU A N 1
ATOM 1401 C CA . GLU A 1 180 ? 2.385 16.781 8.491 1.00 6.24 180 GLU A CA 1
ATOM 1402 C C . GLU A 1 180 ? 2.474 15.356 9.041 1.00 6.68 180 GLU A C 1
ATOM 1403 O O . GLU A 1 180 ? 1.476 14.633 9.081 1.00 6.73 180 GLU A O 1
ATOM 1409 N N . VAL A 1 181 ? 3.670 14.960 9.475 1.00 6.31 181 VAL A N 1
ATOM 1410 C CA . VAL A 1 181 ? 3.869 13.634 10.052 1.00 6.83 181 VAL A CA 1
ATOM 1411 C C . VAL A 1 181 ? 3.038 13.514 11.331 1.00 6.77 181 VAL A C 1
ATOM 1412 O O . VAL A 1 181 ? 2.368 12.504 11.549 1.00 7.16 181 VAL A O 1
ATOM 1416 N N . LYS A 1 182 ? 3.063 14.561 12.156 1.00 6.99 182 LYS A N 1
ATOM 1417 C CA . LYS A 1 182 ? 2.303 14.582 13.402 1.00 7.67 182 LYS A CA 1
ATOM 1418 C C . LYS A 1 182 ? 0.802 14.494 13.125 1.00 7.49 182 LYS A C 1
ATOM 1419 O O . LYS A 1 182 ? 0.088 13.749 13.793 1.00 7.89 182 LYS A O 1
ATOM 1425 N N . ARG A 1 183 ? 0.337 15.233 12.120 1.00 7.63 183 ARG A N 1
ATOM 1426 C CA . ARG A 1 183 ? -1.077 15.223 11.752 1.00 8.17 183 ARG A CA 1
ATOM 1427 C C . ARG A 1 183 ? -1.509 13.813 11.351 1.00 8.60 183 ARG A C 1
ATOM 1428 O O . ARG A 1 183 ? -2.520 13.299 11.836 1.00 8.33 183 ARG A O 1
ATOM 1436 N N . ALA A 1 184 ? -0.719 13.182 10.486 1.00 7.67 184 ALA A N 1
ATOM 1437 C CA . ALA A 1 184 ? -1.013 11.832 10.014 1.00 7.29 184 ALA A CA 1
ATOM 1438 C C . ALA A 1 184 ? -0.969 10.816 11.152 1.00 7.49 184 ALA A C 1
ATOM 1439 O O . ALA A 1 184 ? -1.790 9.898 11.208 1.00 8.28 184 ALA A O 1
ATOM 1441 N N . LEU A 1 185 ? -0.006 10.983 12.054 1.00 7.77 185 LEU A N 1
ATOM 1442 C CA . LEU A 1 185 ? 0.143 10.090 13.199 1.00 8.78 185 LEU A CA 1
ATOM 1443 C C . LEU A 1 185 ? -1.113 10.126 14.069 1.00 9.14 185 LEU A C 1
ATOM 1444 O O . LEU A 1 185 ? -1.635 9.082 14.465 1.00 10.15 185 LEU A O 1
ATOM 1449 N N . ASP A 1 186 ? -1.613 11.331 14.329 1.00 9.79 186 ASP A N 1
ATOM 1450 C CA . ASP A 1 186 ? -2.809 11.514 15.147 1.00 10.03 186 ASP A CA 1
ATOM 1451 C C . ASP A 1 186 ? -4.076 10.970 14.492 1.00 10.22 186 ASP A C 1
ATOM 1452 O O . ASP A 1 186 ? -5.023 10.602 15.185 1.00 12.21 186 ASP A O 1
ATOM 1457 N N . ALA A 1 187 ? -4.084 10.912 13.163 1.00 8.72 187 ALA A N 1
ATOM 1458 C CA . ALA A 1 187 ? -5.247 10.426 12.421 1.00 8.41 187 ALA A CA 1
ATOM 1459 C C . ALA A 1 187 ? -5.230 8.929 12.119 1.00 9.01 187 ALA A C 1
ATOM 1460 O O . ALA A 1 187 ? -6.177 8.405 11.532 1.00 9.48 187 ALA A O 1
ATOM 1462 N N . LEU A 1 188 ? -4.166 8.242 12.524 1.00 9.42 188 LEU A N 1
ATOM 1463 C CA . LEU A 1 188 ? -4.039 6.807 12.278 1.00 9.09 188 LEU A CA 1
ATOM 1464 C C . LEU A 1 188 ? -5.047 5.959 13.042 1.00 9.68 188 LEU A C 1
ATOM 1465 O O . LEU A 1 188 ? -5.449 6.303 14.151 1.00 10.54 188 LEU A O 1
ATOM 1470 N N . PRO A 1 189 ? -5.504 4.857 12.428 1.00 9.53 189 PRO A N 1
ATOM 1471 C CA . PRO A 1 189 ? -6.462 3.970 13.092 1.00 10.26 189 PRO A CA 1
ATOM 1472 C C . PRO A 1 189 ? -5.652 3.020 13.979 1.00 11.42 189 PRO A C 1
ATOM 1473 O O . PRO A 1 189 ? -4.417 3.005 13.916 1.00 11.04 189 PRO A O 1
ATOM 1477 N N . PRO A 1 190 ? -6.320 2.253 14.853 1.00 12.47 190 PRO A N 1
ATOM 1478 C CA . PRO A 1 190 ? -5.550 1.335 15.698 1.00 12.83 190 PRO A CA 1
ATOM 1479 C C . PRO A 1 190 ? -4.883 0.267 14.830 1.00 12.91 190 PRO A C 1
ATOM 1480 O O . PRO A 1 190 ? -5.386 -0.070 13.755 1.00 13.49 190 PRO A O 1
ATOM 1484 N N . LYS A 1 191 ? -3.724 -0.220 15.264 1.00 13.58 191 LYS A N 1
ATOM 1485 C CA . LYS A 1 191 ? -3.009 -1.250 14.517 1.00 15.50 191 LYS A CA 1
ATOM 1486 C C . LYS A 1 191 ? -3.835 -2.527 14.417 1.00 17.49 191 LYS A C 1
ATOM 1487 O O . LYS A 1 191 ? -4.593 -2.859 15.330 1.00 18.28 191 LYS A O 1
ATOM 1493 N N . GLU A 1 192 ? -3.686 -3.236 13.302 1.00 20.98 192 GLU A N 1
ATOM 1494 C CA . GLU A 1 192 ? -4.392 -4.494 13.093 1.00 24.47 192 GLU A CA 1
ATOM 1495 C C . GLU A 1 192 ? -3.664 -5.578 13.879 1.00 25.86 192 GLU A C 1
ATOM 1496 O O . GLU A 1 192 ? -2.524 -5.923 13.563 1.00 27.40 192 GLU A O 1
ATOM 1502 N N . ARG A 1 193 ? -4.312 -6.085 14.923 1.00 25.90 193 ARG A N 1
ATOM 1503 C CA . ARG A 1 193 ? -3.721 -7.125 15.762 1.00 26.79 193 ARG A CA 1
ATOM 1504 C C . ARG A 1 193 ? -4.581 -8.385 15.755 1.00 26.34 193 ARG A C 1
ATOM 1505 O O . ARG A 1 193 ? -4.911 -8.916 14.696 1.00 26.83 193 ARG A O 1
#

Nearest PDB structures (foldseek):
  1ui1-assembly1_A  TM=1.004E+00  e=9.977E-40  Thermus thermophilus
  1vk2-assembly1_A  TM=9.300E-01  e=6.669E-25  Thermotoga maritima
  4zbz-assembly1_A  TM=9.060E-01  e=1.147E-23  Sulfurisphaera tokodaii str. 7
  6iod-assembly2_B  TM=9.040E-01  e=8.602E-18  Mycolicibacterium smegmatis MC2 155
  6ajo-assembly1_A  TM=9.037E-01  e=2.365E-17  Mycolicibacterium smegmatis MC2 155